Protein AF-A0A2K5DHI2-F1 (afdb_monomer)

Structure (mmCIF, N/CA/C/O backbone):
data_AF-A0A2K5DHI2-F1
#
_entry.id   AF-A0A2K5DHI2-F1
#
loop_
_atom_site.group_PDB
_atom_site.id
_atom_site.type_symbol
_atom_site.label_atom_id
_atom_site.label_alt_id
_atom_site.label_comp_id
_atom_site.label_asym_id
_atom_site.label_entity_id
_atom_site.label_seq_id
_atom_site.pdbx_PDB_ins_code
_atom_site.Cartn_x
_atom_site.Cartn_y
_atom_site.Cartn_z
_atom_site.occupancy
_atom_site.B_iso_or_equiv
_atom_site.auth_seq_id
_atom_site.auth_comp_id
_atom_site.auth_asym_id
_atom_site.auth_atom_id
_atom_site.pdbx_PDB_model_num
ATOM 1 N N . MET A 1 1 ? -22.813 3.446 11.578 1.00 87.12 1 MET A N 1
ATOM 2 C CA . MET A 1 1 ? -21.736 2.442 11.379 1.00 87.12 1 MET A CA 1
ATOM 3 C C . MET A 1 1 ? -21.693 1.383 12.476 1.00 87.12 1 MET A C 1
ATOM 5 O O . MET A 1 1 ? -21.769 0.223 12.115 1.00 87.12 1 MET A O 1
ATOM 9 N N . LYS A 1 2 ? -21.602 1.721 13.777 1.00 89.06 2 LYS A N 1
ATOM 10 C CA . LYS A 1 2 ? -21.540 0.714 14.868 1.00 89.06 2 LYS A CA 1
ATOM 11 C C . LYS A 1 2 ? -22.707 -0.288 14.833 1.00 89.06 2 LYS A C 1
ATOM 13 O O . LYS A 1 2 ? -22.470 -1.487 14.844 1.00 89.06 2 LYS A O 1
ATOM 18 N N . GLU A 1 3 ? -23.926 0.216 14.650 1.00 94.31 3 GLU A N 1
ATOM 19 C CA . GLU A 1 3 ? -25.152 -0.590 14.533 1.00 94.31 3 GLU A CA 1
ATOM 20 C C . GLU A 1 3 ? -25.113 -1.627 13.398 1.00 94.31 3 GLU A C 1
ATOM 22 O O . GLU A 1 3 ? -25.791 -2.640 13.482 1.00 94.31 3 GLU A O 1
ATOM 27 N N . LEU A 1 4 ? -24.303 -1.420 12.350 1.00 96.00 4 LEU A N 1
ATOM 28 C CA . LEU A 1 4 ? -24.174 -2.391 11.255 1.00 96.00 4 LEU A CA 1
ATOM 29 C C . LEU A 1 4 ? -23.419 -3.649 11.696 1.00 96.00 4 LEU A C 1
ATOM 31 O O . LEU A 1 4 ? -23.701 -4.731 11.192 1.00 96.00 4 LEU A O 1
ATOM 35 N N . VAL A 1 5 ? -22.461 -3.497 12.616 1.00 95.88 5 VAL A N 1
ATOM 36 C CA . VAL A 1 5 ? -21.765 -4.635 13.230 1.00 95.88 5 VAL A CA 1
ATOM 37 C C . VAL A 1 5 ? -22.715 -5.345 14.185 1.00 95.88 5 VAL A C 1
ATOM 39 O O . VAL A 1 5 ? -22.840 -6.561 14.125 1.00 95.88 5 VAL A O 1
ATOM 42 N N . ASP A 1 6 ? -23.438 -4.577 15.005 1.00 95.94 6 ASP A N 1
ATOM 43 C CA . ASP A 1 6 ? -24.406 -5.111 15.971 1.00 95.94 6 ASP A CA 1
ATOM 44 C C . ASP A 1 6 ? -25.541 -5.890 15.289 1.00 95.94 6 ASP A C 1
ATOM 46 O O . ASP A 1 6 ? -25.965 -6.930 15.780 1.00 95.94 6 ASP A O 1
ATOM 50 N N . ALA A 1 7 ? -25.987 -5.426 14.121 1.00 97.19 7 ALA A N 1
ATOM 51 C CA . ALA A 1 7 ? -26.984 -6.101 13.295 1.00 97.19 7 ALA A CA 1
ATOM 52 C C . ALA A 1 7 ? -26.412 -7.252 12.438 1.00 97.19 7 ALA A C 1
ATOM 54 O O . ALA A 1 7 ? -27.144 -7.829 11.637 1.00 97.19 7 ALA A O 1
ATOM 55 N N . GLY A 1 8 ? -25.111 -7.558 12.534 1.00 96.81 8 GLY A N 1
ATOM 56 C CA . GLY A 1 8 ? -24.459 -8.619 11.756 1.00 96.81 8 GLY A CA 1
ATOM 57 C C . GLY A 1 8 ? -24.338 -8.345 10.249 1.00 96.81 8 GLY A C 1
ATOM 58 O O . GLY A 1 8 ? -23.988 -9.244 9.490 1.00 96.81 8 GLY A O 1
ATOM 59 N N . LEU A 1 9 ? -24.604 -7.114 9.797 1.00 97.31 9 LEU A N 1
ATOM 60 C CA . LEU A 1 9 ? -24.572 -6.732 8.378 1.00 97.31 9 LEU A CA 1
ATOM 61 C C . LEU A 1 9 ? -23.146 -6.563 7.846 1.00 97.31 9 LEU A C 1
ATOM 63 O O . LEU A 1 9 ? -22.902 -6.714 6.650 1.00 97.31 9 LEU A O 1
ATOM 67 N N . VAL A 1 10 ? -22.201 -6.227 8.726 1.00 96.75 10 VAL A N 1
ATOM 68 C CA . VAL A 1 10 ? -20.776 -6.127 8.402 1.00 96.75 10 VAL A CA 1
ATOM 69 C C . VAL A 1 10 ? -19.940 -6.766 9.504 1.00 96.75 10 VAL A C 1
ATOM 71 O O . VAL A 1 10 ? -20.255 -6.648 10.684 1.00 96.75 10 VAL A O 1
ATOM 74 N N . LYS A 1 11 ? -18.834 -7.412 9.121 1.00 96.12 11 LYS A N 1
ATOM 75 C CA . LYS A 1 11 ? -17.917 -8.057 10.077 1.00 96.12 11 LYS A CA 1
ATOM 76 C C . LYS A 1 11 ? -16.943 -7.081 10.740 1.00 96.12 11 LYS A C 1
ATOM 78 O O . LYS A 1 11 ? -16.453 -7.352 11.829 1.00 96.12 11 LYS A O 1
ATOM 83 N N . ALA A 1 12 ? -16.628 -5.971 10.073 1.00 96.00 12 ALA A N 1
ATOM 84 C CA . ALA A 1 12 ? -15.640 -5.008 10.542 1.00 96.00 12 ALA A CA 1
ATOM 85 C C . ALA A 1 12 ? -15.946 -3.597 10.031 1.00 96.00 12 ALA A C 1
ATOM 87 O O . ALA A 1 12 ? -16.611 -3.420 9.010 1.00 96.00 12 ALA A O 1
ATOM 88 N N . LEU A 1 13 ? -15.418 -2.592 10.730 1.00 97.31 13 LEU A N 1
ATOM 89 C CA . LEU A 1 13 ? -15.500 -1.186 10.338 1.00 97.31 13 LEU A CA 1
ATOM 90 C C . LEU A 1 13 ? -14.109 -0.664 10.001 1.00 97.31 13 LEU A C 1
ATOM 92 O O . LEU A 1 13 ? -13.167 -0.891 10.752 1.00 97.31 13 LEU A O 1
ATOM 96 N N . GLY A 1 14 ? -13.994 0.069 8.900 1.00 97.12 14 GLY A N 1
ATOM 97 C CA . GLY A 1 14 ? -12.775 0.761 8.494 1.00 97.12 14 GLY A CA 1
ATOM 98 C C . GLY A 1 14 ? -13.026 2.244 8.251 1.00 97.12 14 GLY A C 1
ATOM 99 O O . GLY A 1 14 ? -14.164 2.716 8.275 1.00 97.12 14 GLY A O 1
ATOM 100 N N . ILE A 1 15 ? -11.944 2.967 8.007 1.00 98.25 15 ILE A N 1
ATOM 101 C CA . ILE A 1 15 ? -11.942 4.363 7.570 1.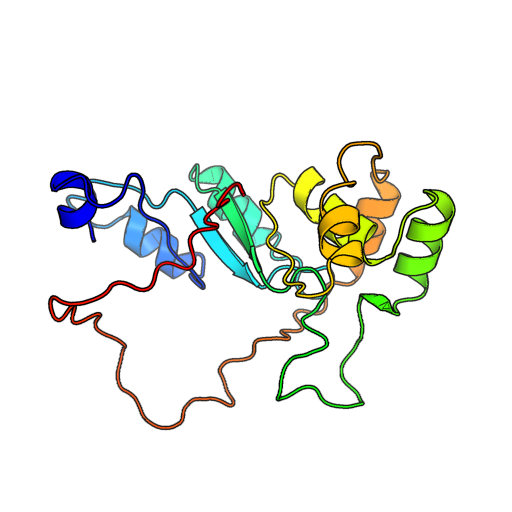00 98.25 15 ILE A CA 1
ATOM 102 C C . ILE A 1 15 ? -11.151 4.480 6.266 1.00 98.25 15 ILE A C 1
ATOM 104 O O . ILE A 1 15 ? -10.402 3.579 5.889 1.00 98.25 15 ILE 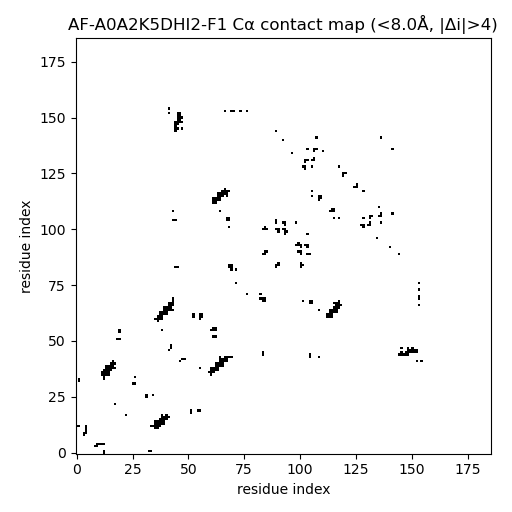A O 1
ATOM 108 N N . SER A 1 16 ? -11.330 5.585 5.550 1.00 97.50 16 SER A N 1
ATOM 109 C CA . SER A 1 16 ? -10.571 5.864 4.335 1.00 97.50 16 SER A CA 1
ATOM 110 C C . SER A 1 16 ? -10.294 7.351 4.222 1.00 97.50 16 SER A C 1
ATOM 112 O O . SER A 1 16 ? -11.180 8.163 4.486 1.00 97.50 16 SER A O 1
ATOM 114 N N . ASN A 1 17 ? -9.079 7.699 3.795 1.00 97.19 17 ASN A N 1
ATOM 115 C CA . ASN A 1 17 ? -8.610 9.078 3.644 1.00 97.19 17 ASN A CA 1
ATOM 116 C C . ASN A 1 17 ? -8.561 9.879 4.951 1.00 97.19 17 ASN A C 1
ATOM 118 O O . ASN A 1 17 ? -8.695 11.102 4.927 1.00 97.19 17 ASN A O 1
ATOM 122 N N . PHE A 1 18 ? -8.368 9.201 6.085 1.00 97.88 18 PHE A N 1
ATOM 123 C CA . PHE A 1 18 ? -8.205 9.871 7.372 1.00 97.88 18 PHE A CA 1
ATOM 124 C C . PHE A 1 18 ? -6.730 10.193 7.616 1.00 97.88 18 PHE A C 1
ATOM 126 O O . PHE A 1 18 ? -5.862 9.332 7.448 1.00 97.88 18 PHE A O 1
ATOM 133 N N . ASN A 1 19 ? -6.451 11.425 8.041 1.00 95.88 19 ASN A N 1
ATOM 134 C CA . ASN A 1 19 ? -5.144 11.810 8.572 1.00 95.88 19 ASN A CA 1
ATOM 135 C C . ASN A 1 19 ? -5.015 11.425 10.059 1.00 95.88 19 ASN A C 1
ATOM 137 O O . ASN A 1 19 ? -5.999 11.069 10.707 1.00 95.88 19 ASN A O 1
ATOM 141 N N . HIS A 1 20 ? -3.806 11.517 10.616 1.00 95.12 20 HIS A N 1
ATOM 142 C CA . HIS A 1 20 ? -3.543 11.083 11.992 1.00 95.12 20 HIS A CA 1
ATOM 143 C C . HIS A 1 20 ? -4.390 11.822 13.048 1.00 95.12 20 HIS A C 1
ATOM 145 O O . HIS A 1 20 ? -4.906 11.167 13.947 1.00 95.12 20 HIS A O 1
ATOM 151 N N . PHE A 1 21 ? -4.642 13.130 12.897 1.00 96.94 21 PHE A N 1
ATOM 152 C CA . PHE A 1 21 ? -5.510 13.892 13.808 1.00 96.94 21 PHE A CA 1
ATOM 153 C C . PHE A 1 21 ? -6.962 13.390 13.801 1.00 96.94 21 PHE A C 1
ATOM 155 O O . PHE A 1 21 ? -7.610 13.293 14.843 1.00 96.94 21 PHE A O 1
ATOM 162 N N . GLN A 1 22 ? -7.498 13.048 12.625 1.00 98.00 22 GLN A N 1
ATOM 163 C CA . GLN A 1 22 ? -8.856 12.510 12.502 1.00 98.00 22 GLN A CA 1
ATOM 164 C C . GLN A 1 22 ? -8.966 11.114 13.118 1.00 98.00 22 GLN A C 1
ATOM 166 O O . GLN A 1 22 ? -9.975 10.804 13.756 1.00 98.00 22 GLN A O 1
ATOM 171 N N . ILE A 1 23 ? -7.934 10.281 12.947 1.00 97.94 23 ILE A N 1
ATOM 172 C CA . ILE A 1 23 ? -7.860 8.961 13.583 1.00 97.94 23 ILE A CA 1
ATOM 173 C C . ILE A 1 23 ? -7.793 9.122 15.099 1.00 97.94 23 ILE A C 1
ATOM 175 O O . ILE A 1 23 ? -8.562 8.482 15.808 1.00 97.94 23 ILE A O 1
ATOM 179 N N . GLU A 1 24 ? -6.937 10.008 15.600 1.00 97.75 24 GLU A N 1
ATOM 180 C CA . GLU A 1 24 ? -6.797 10.275 17.030 1.00 97.75 24 GLU A CA 1
ATOM 181 C C . GLU A 1 24 ? -8.115 10.736 17.656 1.00 97.75 24 GLU A C 1
ATOM 183 O O . GLU A 1 24 ? -8.576 10.164 18.643 1.00 97.75 24 GLU A O 1
ATOM 188 N N . ARG A 1 25 ? -8.793 11.697 17.021 1.00 97.94 25 ARG A N 1
ATOM 189 C CA . ARG A 1 25 ? -10.117 12.155 17.452 1.00 97.94 25 ARG A CA 1
ATOM 190 C C . ARG A 1 25 ? -11.145 11.023 17.472 1.00 97.94 25 ARG A C 1
ATOM 192 O O . ARG A 1 25 ? -11.984 10.979 18.370 1.00 97.94 25 ARG A O 1
ATOM 199 N N . LEU A 1 26 ? -11.110 10.123 16.486 1.00 96.62 26 LEU A N 1
ATOM 200 C CA . LEU A 1 26 ? -11.998 8.962 16.442 1.00 96.62 26 LEU A CA 1
ATOM 201 C C . LEU A 1 26 ? -11.699 7.987 17.588 1.00 96.62 26 LEU A C 1
ATOM 203 O O . LEU A 1 26 ? -12.635 7.527 18.240 1.00 96.62 26 LEU A O 1
ATOM 207 N N . LEU A 1 27 ? -10.420 7.694 17.835 1.00 97.25 27 LEU A N 1
ATOM 208 C CA . LEU A 1 27 ? -9.972 6.783 18.890 1.00 97.25 27 LEU A CA 1
ATOM 209 C C . LEU A 1 27 ? -10.273 7.318 20.296 1.00 97.25 27 LEU A C 1
ATOM 211 O O . LEU A 1 27 ? -10.610 6.530 21.174 1.00 97.25 27 LEU A O 1
ATOM 215 N N . ASN A 1 28 ? -10.231 8.638 20.482 1.00 97.38 28 ASN A N 1
ATOM 216 C CA . ASN A 1 28 ? -10.512 9.303 21.756 1.00 97.38 28 ASN A CA 1
ATOM 217 C C . ASN A 1 28 ? -12.006 9.582 21.991 1.00 97.38 28 ASN A C 1
ATOM 219 O O . ASN A 1 28 ? -12.371 10.193 22.995 1.00 97.38 28 ASN A O 1
ATOM 223 N N . LYS A 1 29 ? -12.899 9.168 21.080 1.00 96.62 29 LYS A N 1
ATOM 224 C CA . LYS A 1 29 ? -14.340 9.391 21.240 1.00 96.62 29 LYS A CA 1
ATOM 225 C C . LYS A 1 29 ? -14.874 8.614 22.460 1.00 96.62 29 LYS A C 1
ATOM 227 O O . LYS A 1 29 ? -14.775 7.385 22.465 1.00 96.62 29 LYS A O 1
ATOM 232 N N . PRO A 1 30 ? -15.535 9.274 23.434 1.00 96.56 30 PRO A N 1
ATOM 233 C CA . PRO A 1 30 ? -16.176 8.580 24.550 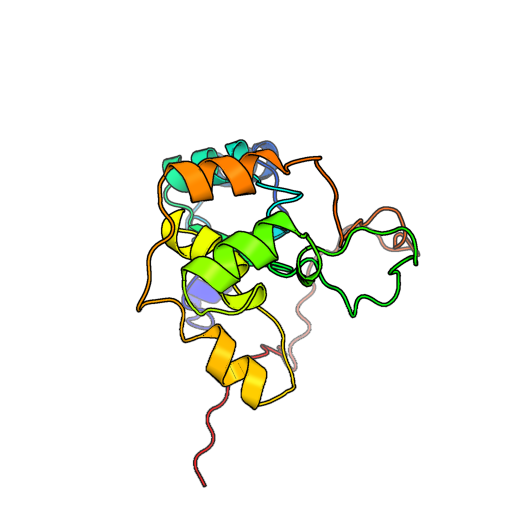1.00 96.56 30 PRO A CA 1
ATOM 234 C C . PRO A 1 30 ? -17.179 7.525 24.062 1.00 96.56 30 PRO A C 1
ATOM 236 O O . PRO A 1 30 ? -17.942 7.758 23.118 1.00 96.56 30 PRO A O 1
ATOM 239 N N . GLY A 1 31 ? -17.156 6.336 24.670 1.00 95.31 31 G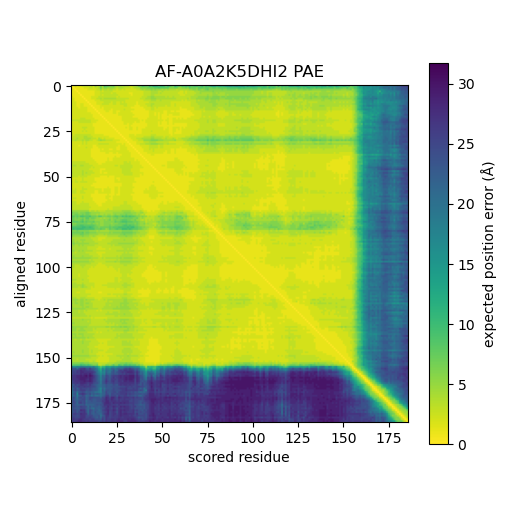LY A N 1
ATOM 2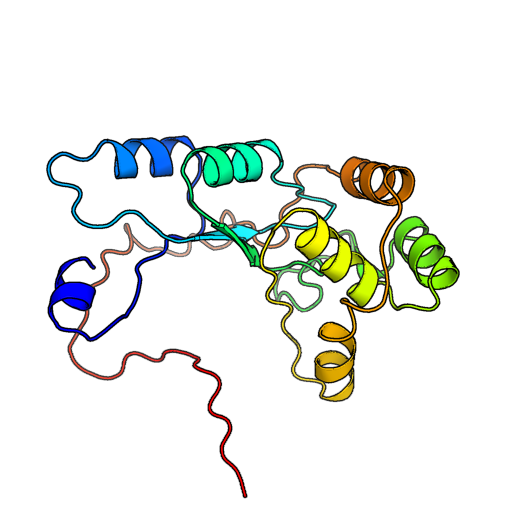40 C CA . GLY A 1 31 ? -18.021 5.220 24.267 1.00 95.31 31 GLY A CA 1
ATOM 241 C C . GLY A 1 31 ? -17.687 4.632 22.886 1.00 95.31 31 GLY A C 1
ATOM 242 O O . GLY A 1 31 ? -18.572 4.136 22.170 1.00 95.31 31 GLY A O 1
ATOM 243 N N . LEU A 1 32 ? -16.431 4.717 22.433 1.00 96.19 32 LEU A N 1
ATOM 244 C CA . LEU A 1 32 ? -15.990 4.013 21.230 1.00 96.19 32 LEU A CA 1
ATOM 245 C C . LEU A 1 32 ? -16.065 2.491 21.441 1.00 96.19 32 LEU A C 1
ATOM 247 O O . LEU A 1 32 ? -15.229 1.902 22.111 1.00 96.19 32 LEU A O 1
ATOM 251 N N . LYS A 1 33 ? -17.071 1.863 20.822 1.00 95.75 33 LYS A N 1
ATOM 252 C CA . LYS A 1 33 ? -17.316 0.415 20.894 1.00 95.75 33 LYS A CA 1
ATOM 253 C C . LYS A 1 33 ? -16.423 -0.398 19.948 1.00 95.75 33 LYS A C 1
ATOM 255 O O . LYS A 1 33 ? -15.952 -1.463 20.315 1.00 95.75 33 LYS A O 1
ATOM 260 N N . TYR A 1 34 ? -16.177 0.117 18.742 1.00 96.00 34 TYR A N 1
ATOM 261 C CA . TYR A 1 34 ? -15.408 -0.565 17.698 1.00 96.00 34 TYR A CA 1
ATOM 262 C C . TYR A 1 34 ? -14.326 0.362 17.149 1.00 96.00 34 TYR A C 1
ATOM 264 O O . TYR A 1 34 ? -14.639 1.455 16.669 1.00 96.00 34 TYR A O 1
ATOM 272 N N . LYS A 1 35 ? -13.064 -0.077 17.212 1.00 96.19 35 LYS A N 1
ATOM 273 C CA . LYS A 1 35 ? -11.934 0.609 16.570 1.00 96.19 35 LYS A CA 1
ATOM 274 C C . LYS A 1 35 ? -11.938 0.324 15.062 1.00 96.19 35 LYS A C 1
ATOM 276 O O . LYS A 1 35 ? -12.339 -0.772 14.665 1.00 96.19 35 LYS A O 1
ATOM 281 N N . PRO A 1 36 ? -11.510 1.276 14.215 1.00 97.38 36 PRO A N 1
ATOM 282 C CA . PRO A 1 36 ? -11.354 1.007 12.792 1.00 97.38 36 PRO A CA 1
ATOM 283 C C . PRO A 1 36 ? -10.264 -0.051 12.569 1.00 97.38 36 PRO A C 1
ATOM 285 O O . PRO A 1 36 ? -9.173 0.073 13.112 1.00 97.38 36 PRO A O 1
ATOM 288 N N . VAL A 1 37 ? -10.537 -1.072 11.757 1.00 98.00 37 VAL A N 1
ATOM 289 C CA . VAL A 1 37 ? -9.575 -2.159 11.481 1.00 98.00 37 VAL A CA 1
ATOM 290 C C . VAL A 1 37 ? -8.554 -1.789 10.407 1.00 98.00 37 VAL A C 1
ATOM 292 O O . VAL A 1 37 ? -7.470 -2.367 10.334 1.00 98.00 37 VAL A O 1
ATOM 295 N N . THR A 1 38 ? -8.899 -0.825 9.553 1.00 98.31 38 THR A N 1
ATOM 296 C CA . THR A 1 38 ? -8.044 -0.359 8.465 1.00 98.31 38 THR A CA 1
ATOM 297 C C . THR A 1 38 ? -8.270 1.119 8.180 1.00 98.31 38 THR A C 1
ATOM 299 O O . THR A 1 38 ? -9.388 1.619 8.347 1.00 98.31 38 THR A O 1
ATOM 302 N N . ASN A 1 39 ? -7.223 1.802 7.723 1.00 98.62 39 ASN A N 1
ATOM 303 C CA . ASN A 1 39 ? -7.323 3.085 7.042 1.00 98.62 39 ASN A CA 1
ATOM 304 C C . ASN A 1 39 ? -6.877 2.914 5.586 1.00 98.62 39 ASN A C 1
ATOM 306 O O . ASN A 1 39 ? -5.704 2.659 5.303 1.00 98.62 39 ASN A O 1
ATOM 310 N N . GLN A 1 40 ? -7.825 3.035 4.659 1.00 98.62 40 GLN A N 1
ATOM 311 C CA . GLN A 1 40 ? -7.551 2.935 3.232 1.00 98.62 40 GLN A CA 1
ATOM 312 C C . GLN A 1 40 ? -7.143 4.307 2.670 1.00 98.62 40 GLN A C 1
ATOM 314 O O . GLN A 1 40 ? -7.954 5.237 2.658 1.00 98.62 40 GLN A O 1
ATOM 319 N N . VAL A 1 41 ? -5.900 4.444 2.203 1.00 98.19 41 VAL A N 1
ATOM 320 C CA . VAL A 1 41 ? -5.307 5.719 1.755 1.00 98.19 41 VAL A CA 1
ATOM 321 C C . VAL A 1 41 ? -4.501 5.554 0.474 1.00 98.19 41 VAL A C 1
ATOM 323 O O . VAL A 1 41 ? -4.029 4.463 0.161 1.00 98.19 41 VAL A O 1
ATOM 326 N N . GLU A 1 42 ? -4.314 6.656 -0.250 1.00 98.06 42 GLU A N 1
ATOM 327 C CA . GLU A 1 42 ? -3.379 6.710 -1.369 1.00 98.06 42 GLU A CA 1
ATOM 328 C C . GLU A 1 42 ? -1.980 6.433 -0.842 1.00 98.06 42 GLU A C 1
ATOM 330 O O . GLU A 1 42 ? -1.532 7.112 0.091 1.00 98.06 42 GLU A O 1
ATOM 335 N N . CYS A 1 43 ? -1.311 5.434 -1.406 1.00 98.12 43 CYS A N 1
ATOM 336 C CA . CYS A 1 43 ? 0.057 5.109 -1.042 1.00 98.12 43 CYS A CA 1
ATOM 337 C C . CYS A 1 43 ? 0.753 4.436 -2.221 1.00 98.12 43 CYS A C 1
ATOM 339 O O . CYS A 1 43 ? 0.249 3.461 -2.768 1.00 98.12 43 CYS A O 1
ATOM 341 N N . HIS A 1 44 ? 1.904 4.984 -2.592 1.00 97.94 44 HIS A N 1
ATOM 342 C CA . HIS A 1 44 ? 2.775 4.540 -3.681 1.00 97.94 44 HIS A CA 1
ATOM 343 C C . HIS A 1 44 ? 4.144 5.237 -3.515 1.00 97.94 44 HIS A C 1
ATOM 345 O O . HIS A 1 44 ? 4.253 6.121 -2.667 1.00 97.94 44 HIS A O 1
ATOM 351 N N . PRO A 1 45 ? 5.206 4.919 -4.277 1.00 98.19 45 PRO A N 1
ATOM 352 C CA . PRO A 1 45 ? 6.539 5.495 -4.036 1.00 98.19 45 PRO A CA 1
ATOM 353 C C . PRO A 1 45 ? 6.617 7.027 -4.049 1.00 98.19 45 PRO A C 1
ATOM 355 O O . PRO A 1 45 ? 7.352 7.605 -3.262 1.00 98.19 45 PRO A O 1
ATOM 358 N N . TYR A 1 46 ? 5.804 7.717 -4.857 1.00 97.88 46 TYR A N 1
ATOM 359 C CA . TYR A 1 46 ? 5.760 9.191 -4.837 1.00 97.88 46 TYR A CA 1
ATOM 360 C C . TYR A 1 46 ? 4.957 9.801 -3.665 1.00 97.88 46 TYR A C 1
ATOM 362 O O . TYR A 1 46 ? 4.967 11.024 -3.497 1.00 97.88 46 TYR A O 1
ATOM 370 N N . LEU A 1 47 ? 4.294 8.963 -2.857 1.00 97.94 47 LEU A N 1
ATOM 371 C CA . LEU A 1 47 ? 3.533 9.302 -1.650 1.00 97.94 47 LEU A CA 1
ATOM 372 C C . LEU A 1 47 ? 3.633 8.152 -0.630 1.00 97.94 47 LEU A C 1
ATOM 374 O O . LEU A 1 47 ? 2.721 7.329 -0.482 1.00 97.94 47 LEU A O 1
ATOM 378 N N . THR A 1 48 ? 4.764 8.067 0.069 1.00 97.75 48 THR A N 1
ATOM 379 C CA . THR A 1 48 ? 5.134 6.870 0.847 1.00 97.75 48 THR A CA 1
ATOM 380 C C . THR A 1 48 ? 4.306 6.654 2.107 1.00 97.75 48 THR A C 1
ATOM 382 O O . THR A 1 48 ? 4.218 5.517 2.573 1.00 97.75 48 THR A O 1
ATOM 385 N N . GLN A 1 49 ? 3.689 7.711 2.648 1.00 98.00 49 GLN A N 1
ATOM 386 C CA . GLN A 1 49 ? 2.826 7.690 3.842 1.00 98.00 49 GLN A CA 1
ATOM 387 C C . GLN A 1 49 ? 3.500 7.145 5.115 1.00 98.00 49 GLN A C 1
ATOM 389 O O . GLN A 1 49 ? 2.806 6.689 6.020 1.00 98.00 49 GLN A O 1
ATOM 394 N N . GLU A 1 50 ? 4.830 7.194 5.229 1.00 97.81 50 GLU A N 1
ATOM 395 C CA . GLU A 1 50 ? 5.576 6.528 6.315 1.00 97.81 50 GLU A CA 1
ATOM 396 C C . GLU A 1 50 ? 5.069 6.887 7.715 1.00 97.81 50 GLU A C 1
ATOM 398 O O . GLU A 1 50 ? 4.733 5.994 8.492 1.00 97.81 50 GLU A O 1
ATOM 403 N N . LYS A 1 51 ? 4.898 8.184 8.001 1.00 97.94 51 LYS A N 1
ATOM 404 C CA . LYS A 1 51 ? 4.388 8.657 9.299 1.00 97.94 51 LYS A CA 1
ATOM 405 C C . LYS A 1 51 ? 2.976 8.141 9.599 1.00 97.94 51 LYS A C 1
ATOM 407 O O . LYS A 1 51 ? 2.681 7.757 10.727 1.00 97.94 51 LYS A O 1
ATOM 412 N N . LEU A 1 52 ? 2.094 8.126 8.596 1.00 98.19 52 LEU A N 1
ATOM 413 C CA . LEU A 1 52 ? 0.713 7.669 8.764 1.00 98.19 52 LEU A CA 1
ATOM 414 C C . LEU A 1 52 ? 0.643 6.149 8.942 1.00 98.19 52 LEU A C 1
ATOM 416 O O . LEU A 1 52 ? -0.148 5.674 9.755 1.00 98.19 52 LEU A O 1
ATOM 420 N N . ILE A 1 53 ? 1.472 5.405 8.207 1.00 98.31 53 ILE A N 1
ATOM 421 C CA . ILE A 1 53 ? 1.579 3.949 8.317 1.00 98.31 53 ILE A CA 1
ATOM 422 C C . ILE A 1 53 ? 2.062 3.570 9.716 1.00 98.31 53 ILE A C 1
ATOM 424 O O . ILE A 1 53 ? 1.370 2.821 10.401 1.00 98.31 53 ILE A O 1
ATOM 428 N N . GLN A 1 54 ? 3.171 4.157 10.175 1.00 98.25 54 GLN A N 1
ATOM 429 C CA . GLN A 1 54 ? 3.707 3.924 11.520 1.00 98.25 54 GLN A CA 1
ATOM 430 C C . GLN A 1 54 ? 2.678 4.257 12.606 1.00 98.25 54 GLN A C 1
ATOM 432 O O . GLN A 1 54 ? 2.455 3.462 13.520 1.00 98.25 54 GLN A O 1
ATOM 437 N N . TYR A 1 55 ? 1.991 5.399 12.481 1.00 98.50 55 TYR A N 1
ATOM 438 C CA . TYR A 1 55 ? 0.927 5.774 13.408 1.00 98.50 55 TYR A CA 1
ATOM 439 C C . TYR A 1 55 ? -0.200 4.733 13.432 1.00 98.50 55 TYR A C 1
ATOM 441 O O . TYR A 1 55 ? -0.569 4.261 14.506 1.00 98.50 55 TYR A O 1
ATOM 449 N N . CYS A 1 56 ? -0.726 4.329 12.273 1.00 98.56 56 CYS A N 1
ATOM 450 C CA . CYS A 1 56 ? -1.801 3.338 12.205 1.00 98.56 56 CYS A CA 1
ATOM 451 C C . CYS A 1 56 ? -1.368 1.993 12.800 1.00 98.56 56 CYS A C 1
ATOM 453 O O . CYS A 1 56 ? -2.086 1.450 13.642 1.00 98.56 56 CYS A O 1
ATOM 455 N N . HIS A 1 57 ? -0.168 1.510 12.466 1.00 98.25 57 HIS A N 1
ATOM 456 C CA . HIS A 1 57 ? 0.391 0.282 13.036 1.00 98.25 57 HIS A CA 1
ATOM 457 C C . HIS A 1 57 ? 0.489 0.352 14.565 1.00 98.25 57 HIS A C 1
ATOM 459 O O . HIS A 1 57 ? 0.028 -0.568 15.237 1.00 98.25 57 HIS A O 1
ATOM 465 N N . SER A 1 58 ? 0.959 1.471 15.133 1.00 98.12 58 SER A N 1
ATOM 466 C CA . SER A 1 58 ? 1.021 1.669 16.595 1.00 98.12 58 SER A CA 1
ATOM 467 C C . SER A 1 58 ? -0.346 1.634 17.296 1.00 98.12 58 SER A C 1
ATOM 469 O O . SER A 1 58 ? -0.427 1.431 18.506 1.00 98.12 58 SER A O 1
ATOM 471 N N . LYS A 1 59 ? -1.439 1.840 16.550 1.00 98.00 59 LYS A N 1
ATOM 472 C CA . LYS A 1 59 ? -2.818 1.785 17.057 1.00 98.00 59 LYS A CA 1
ATOM 473 C C . LYS A 1 59 ? -3.515 0.457 16.742 1.00 98.00 59 LYS A C 1
ATOM 475 O O . LYS A 1 59 ? -4.698 0.321 17.054 1.00 98.00 59 LYS A O 1
ATOM 480 N N . GLY A 1 60 ? -2.810 -0.502 16.135 1.00 97.75 60 GLY A N 1
ATOM 481 C CA . GLY A 1 60 ? -3.383 -1.767 15.668 1.00 97.75 60 GLY A CA 1
ATOM 482 C C . GLY A 1 60 ? -4.313 -1.604 14.460 1.00 97.75 60 GLY A C 1
ATOM 483 O O . GLY A 1 60 ? -5.202 -2.425 14.254 1.00 97.75 60 GLY A O 1
ATOM 484 N N . ILE A 1 61 ? -4.144 -0.529 13.685 1.00 98.44 61 ILE A N 1
ATOM 485 C CA . ILE A 1 61 ? -4.921 -0.225 12.480 1.00 98.44 61 ILE A CA 1
ATOM 486 C C . ILE A 1 61 ? -4.065 -0.592 11.266 1.00 98.44 61 ILE A C 1
ATOM 488 O O . ILE A 1 61 ? -2.957 -0.084 11.095 1.00 98.44 61 ILE A O 1
ATOM 492 N N . THR A 1 62 ? -4.577 -1.460 10.395 1.00 98.50 62 THR A N 1
ATOM 493 C CA . THR A 1 62 ? -3.890 -1.792 9.136 1.00 98.50 62 THR A CA 1
ATOM 494 C C . THR A 1 62 ? -3.985 -0.643 8.132 1.00 98.50 62 THR A C 1
ATOM 496 O O . THR A 1 62 ? -4.881 0.199 8.207 1.00 98.50 62 THR A O 1
ATOM 499 N N . ILE A 1 63 ? -3.094 -0.614 7.144 1.00 98.62 63 ILE A N 1
ATOM 500 C CA . ILE A 1 63 ? -3.210 0.297 6.001 1.00 98.62 63 ILE A CA 1
ATOM 501 C C . ILE A 1 63 ? -3.597 -0.505 4.770 1.00 98.62 63 ILE A C 1
ATOM 503 O O . ILE A 1 63 ? -3.012 -1.555 4.509 1.00 98.62 63 ILE A O 1
ATOM 507 N N . THR A 1 64 ? -4.548 0.028 4.005 1.00 98.69 64 THR A N 1
ATOM 508 C CA . THR A 1 64 ? -4.860 -0.453 2.656 1.00 98.69 64 THR A CA 1
ATOM 509 C C . THR A 1 64 ? -4.473 0.621 1.639 1.00 98.69 64 THR A C 1
ATOM 511 O O . THR A 1 64 ? -5.087 1.685 1.593 1.00 98.69 64 THR A O 1
ATOM 514 N N . ALA A 1 65 ? -3.446 0.367 0.834 1.00 98.44 65 ALA A N 1
ATOM 515 C CA . ALA A 1 65 ? -2.963 1.251 -0.218 1.00 98.44 65 ALA A CA 1
ATOM 516 C C . ALA A 1 65 ? -3.859 1.171 -1.461 1.00 98.44 65 ALA A C 1
ATOM 518 O O . ALA A 1 65 ? -3.907 0.136 -2.135 1.00 98.44 65 ALA A O 1
ATOM 519 N N . TYR A 1 66 ? -4.531 2.278 -1.786 1.00 98.19 66 TYR A N 1
ATOM 520 C CA . TYR A 1 66 ? -5.127 2.483 -3.107 1.00 98.19 66 TYR A CA 1
ATOM 521 C C . TYR A 1 66 ? -4.183 3.274 -4.021 1.00 98.19 66 TYR A C 1
ATOM 523 O O . TYR A 1 66 ? -3.258 3.943 -3.557 1.00 98.19 66 TYR A O 1
ATOM 531 N N . SER A 1 67 ? -4.428 3.187 -5.333 1.00 96.56 67 SER A N 1
ATOM 532 C CA . SER A 1 67 ? -3.551 3.727 -6.384 1.00 96.56 67 SER A CA 1
ATOM 533 C C . SER A 1 67 ? -2.077 3.294 -6.267 1.00 96.56 67 SER A C 1
ATOM 535 O O . SER A 1 67 ? -1.196 4.100 -6.561 1.00 96.56 67 SER A O 1
ATOM 537 N N . PRO A 1 68 ? -1.762 2.028 -5.914 1.00 97.25 68 PRO A N 1
ATOM 538 C CA . PRO A 1 68 ? -0.374 1.601 -5.692 1.00 97.25 68 PRO A CA 1
ATOM 539 C C . PRO A 1 68 ? 0.505 1.700 -6.950 1.00 97.25 68 PRO A C 1
ATOM 541 O O . PRO A 1 68 ? 1.725 1.780 -6.858 1.00 97.25 68 PRO A O 1
ATOM 544 N N . LEU A 1 69 ? -0.123 1.731 -8.131 1.00 97.25 69 LEU A N 1
ATOM 545 C CA . LEU A 1 69 ? 0.530 1.861 -9.435 1.00 97.25 69 LEU A CA 1
ATOM 546 C C . LEU A 1 69 ? 0.534 3.307 -9.976 1.00 97.25 69 LEU A C 1
ATOM 548 O O . LEU A 1 69 ? 0.802 3.520 -11.152 1.00 97.25 69 LEU A O 1
ATOM 552 N N . GLY A 1 70 ? 0.171 4.305 -9.159 1.00 93.81 70 GLY A N 1
ATOM 553 C CA . GLY A 1 70 ? 0.130 5.721 -9.564 1.00 93.81 70 GLY A CA 1
ATOM 554 C C . GLY A 1 70 ? -1.116 6.150 -10.342 1.00 93.81 70 GLY A C 1
ATOM 555 O O . GLY A 1 70 ? -1.192 7.287 -10.794 1.00 93.81 70 GLY A O 1
ATOM 556 N N . SER A 1 71 ? -2.106 5.261 -10.481 1.00 92.06 71 SER A N 1
ATOM 557 C CA . SER A 1 71 ? -3.379 5.523 -11.170 1.00 92.06 71 SER A CA 1
ATOM 558 C C . SER A 1 71 ? -3.202 6.113 -12.586 1.00 92.06 71 SER A C 1
ATOM 560 O O . SER A 1 71 ? -3.632 7.242 -12.837 1.00 92.06 71 SER A O 1
ATOM 562 N N . PRO A 1 72 ? -2.538 5.395 -13.515 1.00 89.88 72 PRO A N 1
ATOM 563 C CA . PRO A 1 72 ? -2.255 5.907 -14.860 1.00 89.88 72 PRO A CA 1
ATOM 564 C C . PRO A 1 72 ? -3.532 6.207 -15.662 1.00 89.88 72 PRO A C 1
ATOM 566 O O . PRO A 1 72 ? -3.590 7.220 -16.345 1.00 89.88 72 PRO A O 1
ATOM 569 N N . ASP A 1 73 ? -4.585 5.399 -15.498 1.00 88.44 73 ASP A N 1
ATOM 570 C CA . ASP A 1 73 ? -5.867 5.549 -16.211 1.00 88.44 73 ASP A CA 1
ATOM 571 C C . ASP A 1 73 ? -6.799 6.622 -15.599 1.00 88.44 73 ASP A C 1
ATOM 573 O O . ASP A 1 73 ? -8.008 6.613 -15.850 1.00 88.44 73 ASP A O 1
ATOM 577 N N . ARG A 1 74 ? -6.308 7.491 -14.704 1.00 90.56 74 ARG A N 1
ATOM 578 C CA . ARG A 1 74 ? -7.176 8.485 -14.048 1.00 90.56 74 ARG A CA 1
ATOM 579 C C . ARG A 1 74 ? -7.663 9.529 -15.074 1.00 90.56 74 ARG A C 1
ATOM 581 O O . ARG A 1 74 ? -6.842 10.041 -15.832 1.00 90.56 74 ARG A O 1
ATOM 588 N N . PRO A 1 75 ? -8.951 9.925 -15.064 1.00 88.62 75 PRO A N 1
ATOM 589 C CA . PRO A 1 75 ? -9.503 10.859 -16.058 1.00 88.62 75 PRO A CA 1
ATOM 590 C C . PRO A 1 75 ? -8.842 12.245 -16.103 1.00 88.62 75 PRO A C 1
ATOM 592 O O . PRO A 1 75 ? -8.940 12.941 -17.103 1.00 88.62 75 PRO A O 1
ATOM 595 N N . TRP A 1 76 ? -8.198 12.658 -15.012 1.00 87.88 76 TRP A N 1
ATOM 596 C CA . TRP A 1 76 ? -7.534 13.956 -14.860 1.00 87.88 76 TRP A CA 1
ATOM 597 C C . TRP A 1 76 ? -6.002 13.861 -14.963 1.00 87.88 76 TRP A C 1
ATOM 599 O O . TRP A 1 76 ? -5.300 14.737 -14.457 1.00 87.88 76 TRP A O 1
ATOM 609 N N . ALA A 1 77 ? -5.471 12.781 -15.545 1.00 89.62 77 ALA A N 1
ATOM 610 C CA . ALA A 1 77 ? -4.040 12.652 -15.797 1.00 89.62 77 ALA A CA 1
ATOM 611 C C . ALA A 1 77 ? -3.571 13.738 -16.767 1.00 89.62 77 ALA A C 1
ATOM 613 O O . ALA A 1 77 ? -4.209 13.977 -17.793 1.00 89.62 77 ALA A O 1
ATOM 614 N N . LYS A 1 78 ? -2.440 14.366 -16.456 1.00 89.75 78 LYS A N 1
ATOM 615 C CA . LYS A 1 78 ? -1.773 15.300 -17.358 1.00 89.75 78 LYS A CA 1
ATOM 616 C C . LYS A 1 78 ? -0.560 14.638 -18.019 1.00 89.75 78 LYS A C 1
ATOM 618 O O . LYS A 1 78 ? 0.052 13.780 -17.383 1.00 89.75 78 LYS A O 1
ATOM 623 N N . PRO A 1 79 ? -0.181 15.020 -19.250 1.00 88.75 79 PRO A N 1
ATOM 624 C CA . PRO A 1 79 ? 1.012 14.482 -19.912 1.00 88.75 79 PRO A CA 1
ATOM 625 C C . PRO A 1 79 ? 2.304 14.646 -19.099 1.00 88.75 79 PRO A C 1
ATOM 627 O O . PRO A 1 79 ? 3.186 13.797 -19.167 1.00 88.75 79 PRO A O 1
ATOM 630 N N . GLU A 1 80 ? 2.408 15.720 -18.316 1.00 90.94 80 GLU A N 1
ATOM 631 C CA . GLU A 1 80 ? 3.545 16.017 -17.444 1.00 90.94 80 GLU A CA 1
ATOM 632 C C . GLU A 1 80 ? 3.530 15.261 -16.107 1.00 90.94 80 GLU A C 1
ATOM 634 O O . GLU A 1 80 ? 4.501 15.325 -15.348 1.00 90.94 80 GLU A O 1
ATOM 639 N N . ASP A 1 81 ? 2.434 14.566 -15.785 1.00 92.25 81 ASP A N 1
ATOM 640 C CA . ASP A 1 81 ? 2.366 13.818 -14.542 1.00 92.25 81 ASP A CA 1
ATOM 641 C C . ASP A 1 81 ? 3.342 12.637 -14.572 1.00 92.25 81 ASP A C 1
ATOM 643 O O . ASP A 1 81 ? 3.471 11.929 -15.574 1.00 92.25 81 ASP A O 1
ATOM 647 N N . PRO A 1 82 ? 4.006 12.357 -13.446 1.00 93.06 82 PRO A N 1
ATOM 648 C CA . PRO A 1 82 ? 4.981 11.292 -13.410 1.00 93.06 82 PRO A CA 1
ATOM 649 C C . PRO A 1 82 ? 4.335 9.907 -13.494 1.00 93.06 82 PRO A C 1
ATOM 651 O O . PRO A 1 82 ? 3.265 9.660 -12.933 1.00 93.06 82 PRO A O 1
ATOM 654 N N . SER A 1 83 ? 5.048 8.964 -14.110 1.00 94.88 83 SER A N 1
ATOM 655 C CA . SER A 1 83 ? 4.615 7.571 -14.225 1.00 94.88 83 SER A CA 1
ATOM 656 C C . SER A 1 83 ? 5.517 6.639 -13.421 1.00 94.88 83 SER A C 1
ATOM 658 O O . SER A 1 83 ? 6.679 6.436 -13.758 1.00 94.88 83 SER A O 1
ATOM 660 N N . LEU A 1 84 ? 4.956 6.025 -12.375 1.00 95.06 84 LEU A N 1
ATOM 661 C CA . LEU A 1 84 ? 5.654 5.020 -11.563 1.00 95.06 84 LEU A CA 1
ATOM 662 C C . LEU A 1 84 ? 6.017 3.762 -12.356 1.00 95.06 84 LEU A C 1
ATOM 664 O O . LEU A 1 84 ? 7.045 3.148 -12.101 1.00 95.06 84 LEU A O 1
ATOM 668 N N . LEU A 1 85 ? 5.170 3.364 -13.307 1.00 96.81 85 LEU A N 1
ATOM 669 C CA . LEU A 1 85 ? 5.409 2.176 -14.131 1.00 96.81 85 LEU A CA 1
ATOM 670 C C . LEU A 1 85 ? 6.559 2.387 -15.126 1.00 96.81 85 LEU A C 1
ATOM 672 O O . LEU A 1 85 ? 7.189 1.418 -15.546 1.00 96.81 85 LEU A O 1
ATOM 676 N N . GLU A 1 86 ? 6.851 3.647 -15.459 1.00 96.75 86 GLU A N 1
ATOM 677 C CA . GLU A 1 86 ? 7.899 4.038 -16.403 1.00 96.75 86 GLU A CA 1
ATOM 678 C C . GLU A 1 86 ? 9.181 4.537 -15.725 1.00 96.75 86 GLU A C 1
ATOM 680 O O . GLU A 1 86 ? 10.153 4.831 -16.417 1.00 96.75 86 GLU A O 1
ATOM 685 N N . ASP A 1 87 ? 9.213 4.603 -14.391 1.00 97.00 87 ASP A N 1
ATOM 686 C CA . ASP A 1 87 ? 10.384 5.057 -13.648 1.00 97.00 87 ASP A CA 1
ATOM 687 C C . ASP A 1 87 ? 11.588 4.131 -13.931 1.00 97.00 87 ASP A C 1
ATOM 689 O O . ASP A 1 87 ? 11.504 2.915 -13.696 1.00 97.00 87 ASP A O 1
ATOM 693 N N . PRO A 1 88 ? 12.712 4.666 -14.448 1.00 97.44 88 PRO A N 1
ATOM 694 C CA . PRO A 1 88 ? 13.831 3.849 -14.905 1.00 97.44 88 PRO A CA 1
ATOM 695 C C . PRO A 1 88 ? 14.427 3.015 -13.772 1.00 97.44 88 PRO A C 1
ATOM 697 O O . PRO A 1 88 ? 14.831 1.875 -14.002 1.00 97.44 88 PRO A O 1
ATOM 700 N N . LYS A 1 89 ? 14.422 3.532 -12.536 1.00 97.62 89 LYS A N 1
ATOM 701 C CA . LYS A 1 89 ? 14.995 2.812 -11.401 1.00 97.62 89 LYS A CA 1
ATOM 702 C C . LYS A 1 89 ? 14.083 1.681 -10.933 1.00 97.62 89 LYS A C 1
ATOM 704 O O . LYS A 1 89 ? 14.571 0.618 -10.555 1.00 97.62 89 LYS A O 1
ATOM 709 N N . ILE A 1 90 ? 12.764 1.860 -11.029 1.00 98.19 90 ILE A N 1
ATOM 710 C CA . ILE A 1 90 ? 11.794 0.783 -10.774 1.00 98.19 90 ILE A CA 1
ATOM 711 C C . ILE A 1 90 ? 11.941 -0.321 -11.823 1.00 98.19 90 ILE A C 1
ATOM 713 O O . ILE A 1 90 ? 11.959 -1.497 -11.463 1.00 98.19 90 ILE A O 1
ATOM 717 N N . LYS A 1 91 ? 12.096 0.038 -13.102 1.00 98.50 91 LYS A N 1
ATOM 718 C CA . LYS A 1 91 ? 12.332 -0.930 -14.184 1.00 98.50 91 LYS A CA 1
ATOM 719 C C . LYS A 1 91 ? 13.649 -1.690 -14.025 1.00 98.50 91 LYS A C 1
ATOM 721 O O . LYS A 1 91 ? 13.670 -2.895 -14.252 1.00 98.50 91 LYS A O 1
ATOM 726 N N . GLU A 1 92 ? 14.719 -1.023 -13.595 1.00 98.44 92 GLU A N 1
ATOM 727 C CA . GLU A 1 92 ? 16.008 -1.662 -13.295 1.00 98.44 92 GLU A CA 1
ATOM 728 C C . GLU A 1 92 ? 15.867 -2.717 -12.184 1.00 98.44 92 GLU A C 1
ATOM 730 O O . GLU A 1 92 ? 16.290 -3.863 -12.351 1.00 98.44 92 GLU A O 1
ATOM 735 N N . ILE A 1 93 ? 15.200 -2.365 -11.078 1.00 98.50 93 ILE A N 1
ATOM 736 C CA . ILE A 1 93 ? 14.922 -3.296 -9.973 1.00 98.50 93 ILE A CA 1
ATOM 737 C C . ILE A 1 93 ? 14.038 -4.452 -10.461 1.00 98.50 93 ILE A C 1
ATOM 739 O O . ILE A 1 93 ? 14.311 -5.615 -10.169 1.00 98.50 93 ILE A O 1
ATOM 743 N N . ALA A 1 94 ? 13.004 -4.158 -11.250 1.00 98.44 94 ALA A N 1
ATOM 744 C CA . ALA A 1 94 ? 12.117 -5.168 -11.815 1.00 98.44 94 ALA A CA 1
ATOM 745 C C . ALA A 1 94 ? 12.883 -6.178 -12.689 1.00 98.44 94 ALA A C 1
ATOM 747 O O . ALA A 1 94 ? 12.726 -7.388 -12.513 1.00 98.44 94 ALA A O 1
ATOM 748 N N . ALA A 1 95 ? 13.786 -5.696 -13.550 1.00 98.44 95 ALA A N 1
ATOM 749 C CA . ALA A 1 95 ? 14.639 -6.538 -14.384 1.00 98.44 95 ALA A CA 1
ATOM 750 C C . ALA A 1 95 ? 15.555 -7.450 -13.549 1.00 98.44 95 ALA A C 1
ATOM 752 O O . ALA A 1 95 ? 15.643 -8.645 -13.835 1.00 98.44 95 ALA A O 1
ATOM 753 N N . LYS A 1 96 ? 16.170 -6.927 -12.476 1.00 98.25 96 LYS A N 1
ATOM 754 C CA . LYS A 1 96 ? 17.014 -7.712 -11.555 1.00 98.25 96 LYS A CA 1
ATOM 755 C C . LYS A 1 96 ? 16.260 -8.888 -10.925 1.00 98.25 96 LYS A C 1
ATOM 757 O O . LYS A 1 96 ? 16.825 -9.969 -10.779 1.00 98.25 96 LYS A O 1
ATOM 762 N N . HIS A 1 97 ? 14.981 -8.698 -10.603 1.00 98.31 97 HIS A N 1
ATOM 763 C CA . HIS A 1 97 ? 14.119 -9.737 -10.024 1.00 98.31 97 HIS A CA 1
ATOM 764 C C . HIS A 1 97 ? 13.385 -10.595 -11.064 1.00 98.31 97 HIS A C 1
ATOM 766 O O . HIS A 1 97 ? 12.681 -11.527 -10.681 1.00 98.31 97 HIS A O 1
ATOM 772 N N . LYS A 1 98 ? 13.537 -10.314 -12.3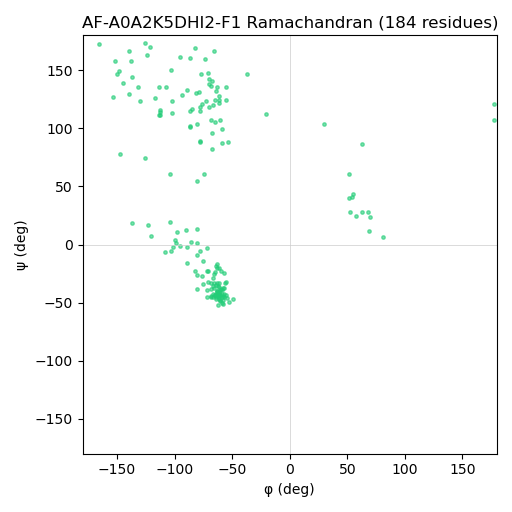68 1.00 98.19 98 LYS A N 1
ATOM 773 C CA . LYS A 1 98 ? 12.737 -10.917 -13.455 1.00 98.19 98 LYS A CA 1
ATOM 774 C C . LYS A 1 98 ? 11.226 -10.747 -13.226 1.00 98.19 98 LYS A C 1
ATOM 776 O O . LYS A 1 98 ?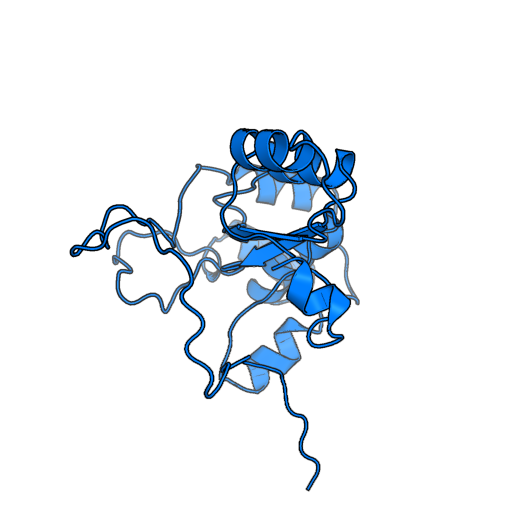 10.438 -11.666 -13.442 1.00 98.19 98 LYS A O 1
ATOM 781 N N . LYS A 1 99 ? 10.839 -9.565 -12.752 1.00 98.44 99 LYS A N 1
ATOM 782 C CA . LYS A 1 99 ? 9.462 -9.164 -12.442 1.00 98.44 99 LYS A CA 1
ATOM 783 C C . LYS A 1 99 ? 9.078 -7.931 -13.251 1.00 98.44 99 LYS A C 1
ATOM 785 O O . LYS A 1 99 ? 9.923 -7.305 -13.889 1.00 98.44 99 LYS A O 1
ATOM 790 N N . THR A 1 100 ? 7.801 -7.568 -13.228 1.00 98.44 100 THR A N 1
ATOM 791 C CA . THR A 1 100 ? 7.325 -6.314 -13.826 1.00 98.44 100 THR A CA 1
ATOM 792 C C . THR A 1 100 ? 7.432 -5.150 -12.842 1.00 98.44 100 THR A C 1
ATOM 794 O O . THR A 1 100 ? 7.489 -5.336 -11.622 1.00 98.44 100 THR A O 1
ATOM 797 N N . ALA A 1 101 ? 7.420 -3.916 -13.357 1.00 98.38 101 ALA A N 1
ATOM 798 C CA . ALA A 1 101 ? 7.376 -2.719 -12.514 1.00 98.38 101 ALA A CA 1
ATOM 799 C C . ALA A 1 101 ? 6.147 -2.725 -11.582 1.00 98.38 101 ALA A C 1
ATOM 801 O O . ALA A 1 101 ? 6.251 -2.352 -10.415 1.00 98.38 101 ALA A O 1
ATOM 802 N N . ALA A 1 102 ? 4.999 -3.220 -12.062 1.00 98.31 102 ALA A N 1
ATOM 803 C CA . ALA A 1 102 ? 3.796 -3.366 -11.248 1.00 98.31 102 ALA A CA 1
ATOM 804 C C . ALA A 1 102 ? 4.011 -4.334 -10.074 1.00 98.31 102 ALA A C 1
ATOM 806 O O . ALA A 1 102 ? 3.664 -4.004 -8.940 1.00 98.31 102 ALA A O 1
ATOM 807 N N . GLN A 1 103 ? 4.645 -5.484 -10.312 1.00 98.69 103 GLN A N 1
ATOM 808 C CA . GLN A 1 103 ? 4.960 -6.446 -9.254 1.00 98.69 103 GLN A CA 1
ATOM 809 C C . GLN A 1 103 ? 5.917 -5.864 -8.207 1.00 98.69 103 GLN A C 1
ATOM 811 O O . GLN A 1 103 ? 5.691 -6.067 -7.016 1.00 98.69 103 GLN A O 1
ATOM 816 N N . VAL A 1 104 ? 6.935 -5.095 -8.613 1.00 98.69 104 VAL A N 1
ATOM 817 C CA . VAL A 1 104 ? 7.839 -4.389 -7.681 1.00 98.69 104 VAL A CA 1
ATOM 818 C C . VAL A 1 104 ? 7.074 -3.388 -6.813 1.00 98.69 104 VAL A C 1
ATOM 820 O O . VAL A 1 104 ? 7.225 -3.390 -5.589 1.00 98.69 104 VAL A O 1
ATOM 823 N N . LEU A 1 105 ? 6.207 -2.573 -7.422 1.00 98.44 105 LEU A N 1
ATOM 824 C CA . LEU A 1 105 ? 5.374 -1.593 -6.717 1.00 98.44 105 LEU A CA 1
ATOM 825 C C . LEU A 1 105 ? 4.439 -2.254 -5.695 1.00 98.44 105 LEU A C 1
ATOM 827 O O . LEU A 1 105 ? 4.311 -1.786 -4.565 1.00 98.44 105 LEU A O 1
ATOM 831 N N . ILE A 1 106 ? 3.808 -3.368 -6.066 1.00 98.62 106 ILE A N 1
ATOM 832 C CA . ILE A 1 106 ? 2.927 -4.133 -5.177 1.00 98.62 106 ILE A CA 1
ATOM 833 C C . ILE A 1 106 ? 3.748 -4.785 -4.053 1.00 98.62 106 ILE A C 1
ATOM 835 O O . ILE A 1 106 ? 3.382 -4.678 -2.878 1.00 98.62 106 ILE A O 1
ATOM 839 N N . ARG A 1 107 ? 4.888 -5.406 -4.386 1.00 98.50 107 ARG A N 1
ATOM 840 C CA . ARG A 1 107 ? 5.771 -6.074 -3.421 1.00 98.50 107 ARG A CA 1
ATOM 841 C C . ARG A 1 107 ? 6.263 -5.119 -2.341 1.00 98.50 107 ARG A C 1
ATOM 843 O O . ARG A 1 107 ? 6.219 -5.482 -1.163 1.00 98.50 107 ARG A O 1
ATOM 850 N N . LEU A 1 108 ? 6.648 -3.898 -2.717 1.00 98.25 108 LEU A N 1
ATOM 851 C CA . LEU A 1 108 ? 7.053 -2.843 -1.787 1.00 98.25 108 LEU A CA 1
ATOM 852 C C . LEU A 1 108 ? 6.037 -2.660 -0.651 1.00 98.25 108 LEU A C 1
ATOM 854 O O . LEU A 1 108 ? 6.417 -2.591 0.516 1.00 98.25 108 LEU A O 1
ATOM 858 N N . HIS A 1 109 ? 4.742 -2.592 -0.972 1.00 98.19 109 HIS A N 1
ATOM 859 C CA . HIS A 1 109 ? 3.695 -2.415 0.035 1.00 98.19 109 HIS A CA 1
ATOM 860 C C . HIS A 1 109 ? 3.543 -3.647 0.928 1.00 98.19 109 HIS A C 1
ATOM 862 O O . HIS A 1 109 ? 3.512 -3.509 2.152 1.00 98.19 109 HIS A O 1
ATOM 868 N N . THR A 1 110 ? 3.536 -4.848 0.347 1.00 97.56 110 THR A N 1
ATOM 869 C CA . THR A 1 110 ? 3.412 -6.085 1.136 1.00 97.56 110 THR A CA 1
ATOM 870 C C . THR A 1 110 ? 4.558 -6.252 2.143 1.00 97.56 110 THR A C 1
ATOM 872 O O . THR A 1 110 ? 4.304 -6.591 3.297 1.00 97.56 110 THR A O 1
ATOM 875 N N . GLN A 1 111 ? 5.800 -5.906 1.771 1.00 97.38 111 GLN A N 1
ATOM 876 C CA . GLN A 1 111 ? 6.958 -5.938 2.680 1.00 97.38 111 GLN A CA 1
ATOM 877 C C . GLN A 1 111 ? 6.869 -4.929 3.825 1.00 97.38 111 GLN A C 1
ATOM 879 O O . GLN A 1 111 ? 7.451 -5.143 4.883 1.00 97.38 111 GLN A O 1
ATOM 884 N N . ARG A 1 112 ? 6.117 -3.846 3.634 1.00 96.94 112 ARG A N 1
ATOM 885 C CA . ARG A 1 112 ? 5.887 -2.805 4.642 1.00 96.94 112 ARG A CA 1
ATOM 886 C C . ARG A 1 112 ? 4.665 -3.093 5.516 1.00 96.94 112 ARG A C 1
ATOM 888 O O . ARG A 1 112 ? 4.201 -2.195 6.214 1.00 96.94 112 ARG A O 1
ATOM 895 N N . ASN A 1 113 ? 4.122 -4.312 5.462 1.00 97.56 113 ASN A N 1
ATOM 896 C CA . ASN A 1 113 ? 2.886 -4.694 6.142 1.00 97.56 113 ASN A CA 1
ATOM 897 C C . ASN A 1 113 ? 1.702 -3.772 5.769 1.00 97.56 113 ASN A C 1
ATOM 899 O O . ASN A 1 113 ? 0.945 -3.291 6.621 1.00 97.56 113 ASN A O 1
ATOM 903 N N . VAL A 1 114 ? 1.591 -3.475 4.469 1.00 98.38 114 VAL A N 1
ATOM 904 C CA . VAL A 1 114 ? 0.514 -2.685 3.865 1.00 98.38 114 VAL A CA 1
ATOM 905 C C . VAL A 1 114 ? -0.266 -3.562 2.886 1.00 98.38 114 VAL A C 1
ATOM 907 O O . VAL A 1 114 ? 0.305 -4.141 1.963 1.00 98.38 114 VAL A O 1
ATOM 910 N N . ILE A 1 115 ? -1.585 -3.634 3.073 1.00 98.56 115 ILE A N 1
ATOM 911 C CA . ILE A 1 115 ? -2.511 -4.298 2.146 1.00 98.56 115 ILE A CA 1
ATOM 912 C C . ILE A 1 115 ? -2.593 -3.447 0.879 1.00 98.56 115 ILE A C 1
ATOM 914 O O . ILE A 1 115 ? -2.602 -2.223 0.963 1.00 98.56 115 ILE A O 1
ATOM 918 N N . VAL A 1 116 ? -2.674 -4.059 -0.297 1.00 97.75 116 VAL A N 1
ATOM 919 C CA . VAL A 1 116 ? -2.597 -3.352 -1.580 1.00 97.75 116 VAL A CA 1
ATOM 920 C C . VAL A 1 116 ? -3.722 -3.788 -2.513 1.00 97.75 116 VAL A C 1
ATOM 922 O O . VAL A 1 116 ? -4.020 -4.974 -2.614 1.00 97.75 116 VAL A O 1
ATOM 925 N N . ILE A 1 117 ? -4.369 -2.824 -3.176 1.00 97.56 117 ILE A N 1
ATOM 926 C CA . ILE A 1 117 ? -5.532 -3.064 -4.049 1.00 97.56 117 ILE A CA 1
ATOM 927 C C . ILE A 1 117 ? -5.309 -2.487 -5.461 1.00 97.56 117 ILE A C 1
ATOM 929 O O . ILE A 1 117 ? -5.854 -1.434 -5.804 1.00 97.56 117 ILE A O 1
ATOM 933 N N . PRO A 1 118 ? -4.480 -3.134 -6.305 1.00 96.56 118 PRO A N 1
ATOM 934 C CA . PRO A 1 118 ? -4.251 -2.681 -7.673 1.00 96.56 118 PRO A CA 1
ATOM 935 C C . PRO A 1 118 ? -5.484 -2.972 -8.547 1.00 96.56 118 PRO A C 1
ATOM 937 O O . PRO A 1 118 ? -5.916 -4.116 -8.675 1.00 96.56 118 PRO A O 1
ATOM 940 N N . LYS A 1 119 ? -6.048 -1.941 -9.188 1.00 94.31 119 LYS A N 1
ATOM 941 C CA . LYS A 1 119 ? -7.144 -2.105 -10.157 1.00 94.31 119 LYS A CA 1
ATOM 942 C C . LYS A 1 119 ? -6.593 -2.571 -11.502 1.00 94.31 119 LYS A C 1
ATOM 944 O O . LYS A 1 119 ? -5.692 -1.950 -12.055 1.00 94.31 119 LYS A O 1
ATOM 949 N N . SER A 1 120 ? -7.204 -3.605 -12.071 1.00 94.06 120 SER A N 1
ATOM 950 C CA . SER A 1 120 ? -7.044 -3.992 -13.472 1.00 94.06 120 SER A CA 1
ATOM 951 C C . SER A 1 120 ? -8.328 -4.650 -13.970 1.00 94.06 120 SER A C 1
ATOM 953 O O . SER A 1 120 ? -9.006 -5.331 -13.208 1.00 94.06 120 SER A O 1
ATOM 955 N N . VAL A 1 121 ? -8.644 -4.451 -15.249 1.00 94.56 121 VAL A N 1
ATOM 956 C CA . VAL A 1 121 ? -9.687 -5.203 -15.974 1.00 94.56 121 VAL A CA 1
ATOM 957 C C . VAL A 1 121 ? -9.083 -6.176 -16.990 1.00 94.56 121 VAL A C 1
ATOM 959 O O . VAL A 1 121 ? 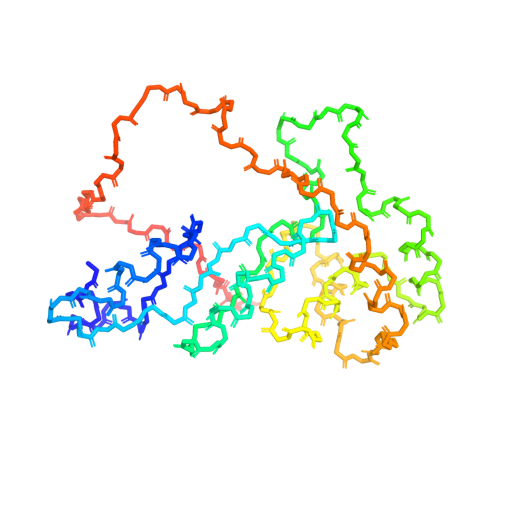-9.795 -6.971 -17.588 1.00 94.56 121 VAL A O 1
ATOM 962 N N . THR A 1 122 ? -7.762 -6.127 -17.187 1.00 96.94 122 THR A N 1
ATOM 963 C CA . THR A 1 122 ? -7.024 -7.019 -18.084 1.00 96.94 122 THR A CA 1
ATOM 964 C C . THR A 1 122 ? -6.682 -8.310 -17.331 1.00 96.94 122 THR A C 1
ATOM 966 O O . THR A 1 122 ? -5.904 -8.224 -16.372 1.00 96.94 122 THR A O 1
ATOM 969 N N . PRO A 1 123 ? -7.187 -9.491 -17.744 1.00 97.31 123 PRO A N 1
ATOM 970 C CA . PRO A 1 123 ? -6.996 -10.746 -17.008 1.00 97.31 123 PRO A CA 1
ATOM 971 C C . PRO A 1 123 ? -5.529 -11.097 -16.742 1.00 97.31 123 PRO A C 1
ATOM 973 O O . PRO A 1 123 ? -5.173 -11.414 -15.610 1.00 97.31 123 PRO A O 1
ATOM 976 N N . ALA A 1 124 ? -4.655 -10.939 -17.742 1.00 97.88 124 ALA A N 1
ATOM 977 C CA . ALA A 1 124 ? -3.221 -11.197 -17.593 1.00 97.88 124 ALA A CA 1
ATOM 978 C C . ALA A 1 124 ? -2.587 -10.360 -16.465 1.00 97.88 124 ALA A C 1
ATOM 980 O O . ALA A 1 124 ? -1.859 -10.894 -15.636 1.00 97.88 124 ALA A O 1
ATOM 981 N N . ARG A 1 125 ? -2.946 -9.072 -16.360 1.00 96.81 125 ARG A N 1
ATOM 982 C CA . ARG A 1 125 ? -2.468 -8.185 -15.284 1.00 96.81 125 ARG A CA 1
ATOM 983 C C . ARG A 1 125 ? -3.035 -8.569 -13.916 1.00 96.81 125 ARG A C 1
ATOM 985 O O . ARG A 1 125 ? -2.366 -8.378 -12.912 1.00 96.81 125 ARG A O 1
ATOM 992 N N . VAL A 1 126 ? -4.266 -9.087 -13.850 1.00 96.62 126 VAL A N 1
ATOM 993 C CA . VAL A 1 126 ? -4.852 -9.566 -12.582 1.00 96.62 126 VAL A CA 1
ATOM 994 C C . VAL A 1 126 ? -4.056 -10.758 -12.048 1.00 96.62 126 VAL A C 1
ATOM 996 O O . VAL A 1 126 ? -3.705 -10.769 -10.870 1.00 96.62 126 VAL A O 1
ATOM 999 N N . VAL A 1 127 ? -3.721 -11.715 -12.920 1.00 97.81 127 VAL A N 1
ATOM 1000 C CA . VAL A 1 127 ? -2.875 -12.867 -12.572 1.00 97.81 127 VAL A CA 1
ATOM 1001 C C . VAL A 1 127 ? -1.453 -12.421 -12.217 1.00 97.81 127 VAL A C 1
ATOM 1003 O O . VAL A 1 127 ? -0.900 -12.866 -11.218 1.00 97.81 127 VAL A O 1
ATOM 1006 N N . GLU A 1 128 ? -0.872 -11.498 -12.979 1.00 97.75 128 GLU A N 1
ATOM 1007 C CA . GLU A 1 128 ? 0.470 -10.968 -12.711 1.00 97.75 128 GLU A CA 1
ATOM 1008 C C . GLU A 1 128 ? 0.559 -10.264 -11.344 1.00 97.75 128 GLU A C 1
ATOM 1010 O O . GLU A 1 128 ? 1.504 -10.491 -10.586 1.00 97.75 128 GLU A O 1
ATOM 1015 N N . ASN A 1 129 ? -0.443 -9.446 -10.999 1.00 98.00 129 ASN A N 1
ATOM 1016 C CA . ASN A 1 129 ? -0.452 -8.617 -9.790 1.00 98.00 129 ASN A CA 1
ATOM 1017 C C . ASN A 1 129 ? -0.468 -9.422 -8.480 1.00 98.00 129 ASN A C 1
ATOM 1019 O O . ASN A 1 129 ? -0.067 -8.887 -7.447 1.00 98.00 129 ASN A O 1
ATOM 1023 N N . ILE A 1 130 ? -0.934 -10.678 -8.491 1.00 97.31 130 ILE A N 1
ATOM 1024 C CA . ILE A 1 130 ? -0.936 -11.539 -7.294 1.00 97.31 130 ILE A CA 1
ATOM 1025 C C . ILE A 1 130 ? 0.370 -12.344 -7.144 1.00 97.31 130 ILE A C 1
ATOM 1027 O O . ILE A 1 130 ? 0.681 -12.815 -6.051 1.00 97.31 130 ILE A O 1
ATOM 1031 N N . GLN A 1 131 ? 1.185 -12.452 -8.200 1.00 97.75 131 GLN A N 1
ATOM 1032 C CA . GLN A 1 131 ? 2.471 -13.170 -8.214 1.00 97.75 131 GLN A CA 1
ATOM 1033 C C . GLN A 1 131 ? 3.614 -12.339 -7.599 1.00 97.75 131 GLN A C 1
ATOM 1035 O O . GLN A 1 131 ? 4.647 -12.085 -8.220 1.00 97.75 131 GLN A O 1
ATOM 1040 N N . VAL A 1 132 ? 3.399 -11.879 -6.365 1.00 98.19 132 VAL A N 1
ATOM 1041 C CA . VAL A 1 132 ? 4.297 -10.967 -5.632 1.00 98.19 132 VAL A CA 1
ATOM 1042 C C . VAL A 1 132 ? 4.809 -11.548 -4.315 1.00 98.19 132 VAL A C 1
ATOM 1044 O O . VAL A 1 132 ? 5.426 -10.848 -3.513 1.00 98.19 132 VAL A O 1
ATOM 1047 N N . PHE A 1 133 ? 4.534 -12.823 -4.053 1.00 97.69 133 PHE A N 1
ATOM 1048 C CA . PHE A 1 133 ? 4.911 -13.496 -2.806 1.00 97.69 133 PHE A CA 1
ATOM 1049 C C . PHE A 1 133 ? 6.122 -14.426 -2.952 1.00 97.69 133 PHE A C 1
ATOM 1051 O O . PHE A 1 133 ? 6.622 -14.921 -1.949 1.00 97.69 133 PHE A O 1
ATOM 1058 N N . ASP A 1 134 ? 6.617 -14.613 -4.174 1.00 97.00 134 ASP A N 1
ATOM 1059 C CA . ASP A 1 134 ? 7.717 -15.509 -4.547 1.00 97.00 134 ASP A CA 1
ATOM 1060 C C . ASP A 1 134 ? 9.079 -14.802 -4.696 1.00 97.00 134 ASP A C 1
ATOM 1062 O O . ASP A 1 134 ? 10.077 -15.441 -5.015 1.00 97.00 134 ASP A O 1
ATOM 1066 N N . PHE A 1 135 ? 9.146 -13.491 -4.452 1.00 98.12 135 PHE A N 1
ATOM 1067 C CA . PHE A 1 135 ? 10.390 -12.718 -4.454 1.00 98.12 135 PHE A CA 1
ATOM 1068 C C . PHE A 1 135 ? 10.409 -11.699 -3.314 1.00 98.12 135 PHE A C 1
ATOM 1070 O O . PHE A 1 135 ? 9.382 -11.435 -2.689 1.00 98.12 135 PHE A O 1
ATOM 1077 N N . LYS A 1 136 ? 11.577 -11.120 -3.020 1.00 98.25 136 LYS A N 1
ATOM 1078 C CA . LYS A 1 136 ? 11.753 -10.111 -1.970 1.00 98.25 136 LYS A CA 1
ATOM 1079 C C . LYS A 1 136 ? 12.705 -9.019 -2.457 1.00 98.25 136 LYS A C 1
ATOM 1081 O O . LYS A 1 136 ? 13.797 -9.328 -2.916 1.00 98.25 136 LYS A O 1
ATOM 1086 N N . LEU A 1 137 ? 12.293 -7.764 -2.310 1.00 98.50 137 LEU A N 1
ATOM 1087 C CA . LEU A 1 137 ? 13.150 -6.594 -2.482 1.00 98.50 137 LEU A CA 1
ATOM 1088 C C . LEU A 1 137 ? 14.154 -6.527 -1.332 1.00 98.50 137 LEU A C 1
ATOM 1090 O O . LEU A 1 137 ? 13.769 -6.744 -0.175 1.00 98.50 137 LEU A O 1
ATOM 1094 N N . SER A 1 138 ? 15.407 -6.205 -1.641 1.00 98.44 138 SER A N 1
ATOM 1095 C CA . SER A 1 138 ? 16.420 -5.955 -0.616 1.00 98.44 138 SER A CA 1
ATOM 1096 C C . SER A 1 138 ? 16.088 -4.699 0.195 1.00 98.44 138 SER A C 1
ATOM 1098 O O . SER A 1 138 ? 15.219 -3.898 -0.180 1.00 98.44 138 SER A O 1
ATOM 1100 N N . ASP A 1 139 ? 16.768 -4.520 1.324 1.00 97.94 139 ASP A N 1
ATOM 1101 C CA . ASP A 1 139 ? 16.567 -3.341 2.165 1.00 97.94 139 ASP A CA 1
ATOM 1102 C C . ASP A 1 139 ? 17.054 -2.075 1.439 1.00 97.94 139 ASP A C 1
ATOM 1104 O O . ASP A 1 139 ? 16.391 -1.040 1.492 1.00 97.94 139 ASP A O 1
ATOM 1108 N N . GLU A 1 140 ? 18.131 -2.178 0.653 1.00 98.31 140 GLU A N 1
ATOM 1109 C CA . GLU A 1 140 ? 18.647 -1.096 -0.193 1.00 98.31 140 GLU A CA 1
ATOM 1110 C C . GLU A 1 140 ? 17.676 -0.744 -1.326 1.00 98.31 140 GLU A C 1
ATOM 1112 O O . GLU A 1 140 ? 17.441 0.433 -1.600 1.00 98.31 140 GLU A O 1
ATOM 1117 N N . GLU A 1 141 ? 17.077 -1.743 -1.980 1.00 98.44 141 GLU A N 1
ATOM 1118 C CA . GLU A 1 141 ? 16.068 -1.532 -3.026 1.00 98.44 141 GLU A CA 1
ATOM 1119 C C . GLU A 1 141 ? 14.809 -0.884 -2.450 1.00 98.44 141 GLU A C 1
ATOM 1121 O O . GLU A 1 141 ? 14.276 0.071 -3.017 1.00 98.44 141 GLU A O 1
ATOM 1126 N N . THR A 1 142 ? 14.364 -1.362 -1.287 1.00 98.06 142 THR A N 1
ATOM 1127 C CA . THR A 1 142 ? 13.229 -0.790 -0.557 1.00 98.06 142 THR A CA 1
ATOM 1128 C C . THR A 1 142 ? 13.507 0.667 -0.186 1.00 98.06 142 THR A C 1
ATOM 1130 O O . THR A 1 142 ? 12.681 1.533 -0.475 1.00 98.06 142 THR A O 1
ATOM 1133 N N . ALA A 1 143 ? 14.675 0.964 0.392 1.00 97.94 143 ALA A N 1
ATOM 1134 C CA . ALA A 1 143 ? 15.083 2.322 0.749 1.00 97.94 143 ALA A CA 1
ATOM 1135 C C . ALA A 1 143 ? 15.183 3.235 -0.483 1.00 97.94 143 ALA A C 1
ATOM 1137 O O . ALA A 1 143 ? 14.692 4.365 -0.460 1.00 97.94 143 ALA A O 1
ATOM 1138 N N . THR A 1 144 ? 15.739 2.721 -1.583 1.00 98.12 144 THR A N 1
ATOM 1139 C CA . THR A 1 144 ? 15.822 3.428 -2.868 1.00 98.12 144 THR A CA 1
ATOM 1140 C C . THR A 1 144 ? 14.434 3.824 -3.355 1.00 98.12 144 THR A C 1
ATOM 1142 O O . THR A 1 144 ? 14.203 4.997 -3.626 1.00 98.12 144 THR A O 1
ATOM 1145 N N . ILE A 1 145 ? 13.480 2.892 -3.411 1.00 98.00 145 ILE A N 1
ATOM 1146 C CA . ILE A 1 145 ? 12.131 3.200 -3.900 1.00 98.00 145 ILE A CA 1
ATOM 1147 C C . ILE A 1 145 ? 11.404 4.177 -2.959 1.00 98.00 145 ILE A C 1
ATOM 1149 O O . ILE A 1 145 ? 10.689 5.065 -3.424 1.00 98.00 145 ILE A O 1
ATOM 1153 N N . LEU A 1 146 ? 11.588 4.062 -1.639 1.00 97.75 146 LEU A N 1
ATOM 1154 C CA . LEU A 1 146 ? 10.991 4.997 -0.676 1.00 97.75 146 LEU A CA 1
ATOM 1155 C C . LEU A 1 146 ? 11.572 6.416 -0.781 1.00 97.75 146 LEU A C 1
ATOM 1157 O O . LEU A 1 146 ? 10.852 7.385 -0.539 1.00 97.75 146 LEU A O 1
ATOM 1161 N N . SER A 1 147 ? 12.828 6.559 -1.214 1.00 98.06 147 SER A N 1
ATOM 1162 C CA . SER A 1 147 ? 13.450 7.869 -1.456 1.00 98.06 147 SER A CA 1
ATOM 1163 C C . SER A 1 147 ? 12.773 8.680 -2.567 1.00 98.06 147 SER A C 1
ATOM 1165 O O . SER A 1 147 ? 12.935 9.897 -2.619 1.00 98.06 147 SER A O 1
ATOM 1167 N N . PHE A 1 148 ? 11.952 8.049 -3.416 1.00 97.75 148 PHE A N 1
ATOM 1168 C CA . PHE A 1 148 ? 11.211 8.740 -4.478 1.00 97.75 148 PHE A CA 1
ATOM 1169 C C . PHE A 1 148 ? 10.058 9.597 -3.947 1.00 97.75 148 PHE A C 1
ATOM 1171 O O . PHE A 1 148 ? 9.361 10.255 -4.729 1.00 97.75 148 PHE A O 1
ATOM 1178 N N . ASN A 1 149 ? 9.818 9.583 -2.633 1.00 97.75 149 ASN A N 1
ATOM 1179 C CA . ASN A 1 149 ? 8.757 10.361 -2.031 1.00 97.75 149 ASN A CA 1
ATOM 1180 C C . ASN A 1 149 ? 8.889 11.845 -2.387 1.00 97.75 149 ASN A C 1
ATOM 1182 O O . ASN A 1 149 ? 9.875 12.504 -2.074 1.00 97.75 149 ASN A O 1
ATOM 1186 N N . ARG A 1 150 ? 7.823 12.393 -2.963 1.00 96.88 150 ARG A N 1
ATOM 1187 C CA . ARG A 1 150 ? 7.716 13.819 -3.300 1.00 96.88 150 ARG A CA 1
ATOM 1188 C C . ARG A 1 150 ? 6.357 14.400 -2.938 1.00 96.88 150 ARG A C 1
ATOM 1190 O O . ARG A 1 150 ? 5.961 15.438 -3.456 1.00 96.88 150 ARG A O 1
ATOM 1197 N N . ASN A 1 151 ? 5.625 13.707 -2.064 1.00 96.44 151 ASN A N 1
ATOM 1198 C CA . ASN A 1 151 ? 4.273 14.061 -1.635 1.00 96.44 151 ASN A CA 1
ATOM 1199 C C . ASN A 1 151 ? 3.291 14.289 -2.804 1.00 96.44 151 ASN A C 1
ATOM 1201 O O . ASN A 1 151 ? 2.332 15.051 -2.671 1.00 96.44 151 ASN A O 1
ATOM 1205 N N . TRP A 1 152 ? 3.516 13.629 -3.944 1.00 95.56 152 TRP A N 1
ATOM 1206 C CA . TRP A 1 152 ? 2.669 13.769 -5.127 1.00 95.56 152 TRP A CA 1
ATOM 1207 C C . TRP A 1 152 ? 1.430 12.889 -4.985 1.00 95.56 152 TRP A C 1
ATOM 1209 O O . TRP A 1 152 ? 1.545 11.709 -4.672 1.00 95.56 152 TRP A O 1
ATOM 1219 N N . ARG A 1 153 ? 0.245 13.456 -5.215 1.00 94.50 153 ARG A N 1
ATOM 1220 C CA . ARG A 1 153 ? -1.039 12.751 -5.126 1.00 94.50 153 ARG A CA 1
ATOM 1221 C C . ARG A 1 153 ? -1.653 12.638 -6.515 1.00 94.50 153 ARG A C 1
ATOM 1223 O O . ARG A 1 153 ? -2.050 13.652 -7.083 1.00 94.50 153 ARG A O 1
ATOM 1230 N N . ALA A 1 154 ? -1.797 11.417 -7.014 1.00 90.06 154 ALA A N 1
ATOM 1231 C CA . ALA A 1 154 ? -2.619 11.104 -8.175 1.00 90.06 154 ALA A CA 1
ATOM 1232 C C . ALA A 1 154 ? -4.103 11.411 -7.906 1.00 90.06 154 ALA A C 1
ATOM 1234 O O . ALA A 1 154 ? -4.828 11.816 -8.813 1.00 90.06 154 ALA A O 1
ATOM 1235 N N . CYS A 1 155 ? -4.571 11.247 -6.664 1.00 85.44 155 CYS A N 1
ATOM 1236 C CA . CYS A 1 155 ? -5.964 11.469 -6.267 1.00 85.44 155 CYS A CA 1
ATOM 1237 C C . CYS A 1 155 ? -6.147 12.789 -5.492 1.00 85.44 155 CYS A C 1
ATOM 1239 O O . CYS A 1 155 ? -6.569 12.795 -4.332 1.00 85.44 155 CYS A O 1
ATOM 1241 N N . ASN A 1 156 ? -5.832 13.929 -6.117 1.00 75.56 156 ASN A N 1
ATOM 1242 C CA . ASN A 1 156 ? -6.032 15.238 -5.493 1.00 75.56 156 ASN A CA 1
ATOM 1243 C C . ASN A 1 156 ? -7.517 15.662 -5.514 1.00 75.56 156 ASN A C 1
ATOM 1245 O O . ASN A 1 156 ? -8.124 15.809 -6.571 1.00 75.56 156 ASN A O 1
ATOM 1249 N N . LYS A 1 157 ? -8.104 15.894 -4.333 1.00 57.22 157 LYS A N 1
ATOM 1250 C CA . LYS A 1 157 ? -9.512 16.309 -4.177 1.00 57.22 157 LYS A CA 1
ATOM 1251 C C . LYS A 1 157 ? -9.777 17.778 -4.527 1.00 57.22 157 LYS A C 1
ATOM 1253 O O . LYS A 1 157 ? -10.937 18.138 -4.697 1.00 57.22 157 LYS A O 1
ATOM 1258 N N . ALA A 1 158 ? -8.744 18.618 -4.644 1.00 47.50 158 ALA A N 1
ATOM 1259 C CA . ALA A 1 158 ? -8.912 20.058 -4.873 1.00 47.50 158 ALA A CA 1
ATOM 1260 C C . ALA A 1 158 ? -9.584 20.411 -6.217 1.00 47.50 158 ALA A C 1
ATOM 1262 O O . ALA A 1 158 ? -10.119 21.503 -6.354 1.00 47.50 158 ALA A O 1
ATOM 1263 N N . LEU A 1 159 ? -9.611 19.492 -7.187 1.00 38.84 159 LEU A N 1
ATOM 1264 C CA . LEU A 1 159 ? -10.247 19.706 -8.495 1.00 38.84 159 LEU A CA 1
ATOM 1265 C C . LEU A 1 159 ? -11.692 19.184 -8.585 1.00 38.84 159 LEU A C 1
ATOM 1267 O O . LEU A 1 159 ? -12.331 19.337 -9.622 1.00 38.84 159 LEU A O 1
ATOM 1271 N N . HIS A 1 160 ? -12.225 18.583 -7.515 1.00 44.53 160 HIS A N 1
ATOM 1272 C CA . HIS A 1 160 ? -13.543 17.936 -7.535 1.00 44.53 160 HIS A CA 1
ATOM 1273 C C . HIS A 1 160 ? -14.529 18.482 -6.499 1.00 44.53 160 HIS A C 1
ATOM 1275 O O . HIS A 1 160 ? -15.567 17.867 -6.261 1.00 44.53 160 HIS A O 1
ATOM 1281 N N . SER A 1 161 ? -14.274 19.662 -5.926 1.00 33.69 161 SER A N 1
ATOM 1282 C CA . SER A 1 161 ? -15.310 20.429 -5.226 1.00 33.69 161 SER A CA 1
ATOM 1283 C C . SER A 1 161 ? -16.275 21.081 -6.226 1.00 33.69 161 SER A C 1
ATOM 1285 O O . SER A 1 161 ? -16.413 22.300 -6.269 1.00 33.69 161 SER A O 1
ATOM 1287 N N . PHE A 1 162 ? -16.964 20.269 -7.027 1.00 31.12 162 PHE A N 1
ATOM 1288 C CA . PHE A 1 162 ? -18.280 20.651 -7.519 1.00 31.12 162 PHE A CA 1
ATOM 1289 C C . PHE A 1 162 ? -19.265 20.361 -6.385 1.00 31.12 162 PHE A C 1
ATOM 1291 O O . PHE A 1 162 ? -19.537 19.206 -6.079 1.00 31.12 162 PHE A O 1
ATOM 1298 N N . GLY A 1 163 ? -19.684 21.441 -5.717 1.00 33.62 163 GLY A N 1
ATOM 1299 C CA . GLY A 1 163 ? -20.842 21.573 -4.826 1.00 33.62 163 GLY A CA 1
ATOM 1300 C C . GLY A 1 163 ? -21.295 20.335 -4.049 1.00 33.62 163 GLY A C 1
ATOM 1301 O O . GLY A 1 163 ? -22.024 19.497 -4.568 1.00 33.62 163 GLY A O 1
ATOM 1302 N N . GLY A 1 164 ? -20.977 20.281 -2.757 1.00 27.81 164 GLY A N 1
ATOM 1303 C CA . GLY A 1 164 ? -21.603 19.312 -1.864 1.00 27.81 164 GLY A CA 1
ATOM 1304 C C . GLY A 1 164 ? -21.046 19.374 -0.455 1.00 27.81 164 GLY A C 1
ATOM 1305 O O . GLY A 1 164 ? -19.922 18.955 -0.196 1.00 27.81 164 GLY A O 1
ATOM 1306 N N . THR A 1 165 ? -21.859 19.908 0.447 1.00 28.38 165 THR A N 1
ATOM 1307 C CA . THR A 1 165 ? -21.781 19.799 1.904 1.00 28.38 165 THR A CA 1
ATOM 1308 C C . THR A 1 165 ? -21.311 18.413 2.348 1.00 28.38 165 T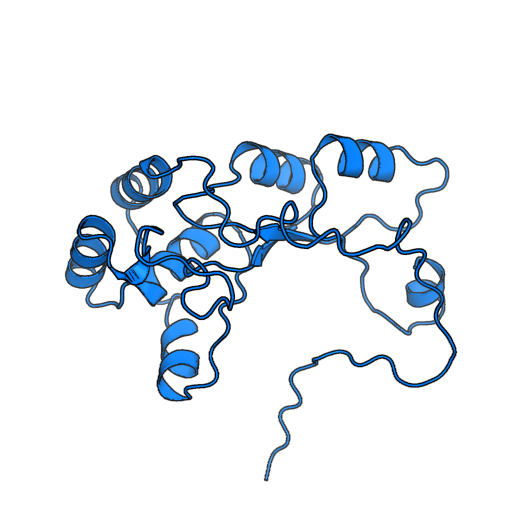HR A C 1
ATOM 1310 O O . THR A 1 165 ? -21.619 17.409 1.711 1.00 28.38 165 THR A O 1
ATOM 1313 N N . SER A 1 166 ? -20.578 18.373 3.464 1.00 29.06 166 SER A N 1
ATOM 1314 C CA . SER A 1 166 ? -20.215 17.168 4.222 1.00 29.06 166 SER A CA 1
ATOM 1315 C C . SER A 1 166 ? -21.141 15.978 3.940 1.00 29.06 166 SER A C 1
ATOM 1317 O O . SER A 1 166 ? -22.310 16.022 4.321 1.00 29.06 166 SER A O 1
ATOM 1319 N N . LEU A 1 167 ? -20.615 14.933 3.292 1.00 28.25 167 LEU A N 1
ATOM 1320 C CA . LEU A 1 167 ? -21.298 13.656 3.079 1.00 28.25 167 LEU A CA 1
ATOM 1321 C C . LEU A 1 167 ? -21.679 13.048 4.440 1.00 28.25 167 LEU A C 1
ATOM 1323 O O . LEU A 1 167 ? -20.929 12.271 5.032 1.00 28.25 167 LEU A O 1
ATOM 1327 N N . GLN A 1 168 ? -22.849 13.421 4.956 1.00 25.44 168 GLN A N 1
ATOM 1328 C CA . GLN A 1 168 ? -23.586 12.577 5.876 1.00 25.44 168 GLN A CA 1
ATOM 1329 C C . GLN A 1 168 ? -24.102 11.401 5.049 1.00 25.44 168 GLN A C 1
ATOM 1331 O O . GLN A 1 168 ? -24.832 11.572 4.077 1.00 25.44 168 GLN A O 1
ATOM 1336 N N . PHE A 1 169 ? -23.660 10.197 5.402 1.00 27.56 169 PHE A N 1
ATOM 1337 C CA . PHE A 1 169 ? -24.178 8.968 4.817 1.00 27.56 169 PHE A CA 1
ATOM 1338 C C . PHE A 1 169 ? -25.632 8.779 5.264 1.00 27.56 169 PHE A C 1
ATOM 1340 O O . PHE A 1 169 ? -25.886 8.241 6.341 1.00 27.56 169 PHE A O 1
ATOM 1347 N N . GLU A 1 170 ? -26.584 9.208 4.441 1.00 23.75 170 GLU A N 1
ATOM 1348 C CA . GLU A 1 170 ? -27.988 8.836 4.583 1.00 23.75 170 GLU A CA 1
ATOM 1349 C C . GLU A 1 170 ? -28.215 7.510 3.843 1.00 23.75 170 GLU A C 1
ATOM 1351 O O . GLU A 1 170 ? -28.284 7.443 2.615 1.00 23.75 170 GLU A O 1
ATOM 1356 N N . ILE A 1 171 ? -28.272 6.409 4.597 1.00 36.25 171 ILE A N 1
ATOM 1357 C CA . ILE A 1 171 ? -28.587 5.085 4.053 1.00 36.25 171 ILE A CA 1
ATOM 1358 C C . ILE A 1 171 ? -30.102 5.028 3.837 1.00 36.25 171 ILE A C 1
ATOM 1360 O O . ILE A 1 171 ? -30.853 4.589 4.709 1.00 36.25 171 ILE A O 1
ATOM 1364 N N . LYS A 1 172 ? -30.574 5.437 2.654 1.00 27.77 172 LYS A N 1
ATOM 1365 C CA . LYS A 1 172 ? -31.898 5.002 2.195 1.00 27.77 172 LYS A CA 1
ATOM 1366 C C . LYS A 1 172 ? -31.831 3.499 1.942 1.00 27.77 172 LYS A C 1
ATOM 1368 O O . LYS A 1 172 ? -31.027 3.019 1.146 1.00 27.77 172 LYS A O 1
ATOM 1373 N N . LYS A 1 173 ? -32.668 2.748 2.664 1.00 35.97 173 LYS A N 1
ATOM 1374 C CA . LYS A 1 173 ? -32.869 1.300 2.526 1.00 35.97 173 LYS A CA 1
ATOM 1375 C C . LYS A 1 173 ? -33.215 0.942 1.073 1.00 35.97 173 LYS A C 1
ATOM 1377 O O . LYS A 1 173 ? -34.392 0.907 0.734 1.00 35.97 173 LYS A O 1
ATOM 1382 N N . LYS A 1 174 ? -32.218 0.689 0.221 1.00 34.62 174 LYS A N 1
ATOM 1383 C CA . LYS A 1 174 ? -32.254 -0.226 -0.938 1.00 34.62 174 LYS A CA 1
ATOM 1384 C C . LYS A 1 174 ? -30.915 -0.160 -1.682 1.00 34.62 174 LYS A C 1
ATOM 1386 O O . LYS A 1 174 ? -30.528 0.887 -2.178 1.00 34.62 174 LYS A O 1
ATOM 1391 N N . LYS A 1 175 ? -30.263 -1.325 -1.775 1.00 30.62 175 LYS A N 1
ATOM 1392 C CA . LYS A 1 175 ? -29.026 -1.624 -2.520 1.00 30.62 175 LYS A CA 1
ATOM 1393 C C . LYS A 1 175 ? -27.777 -0.866 -2.058 1.00 30.62 175 LYS A C 1
ATOM 1395 O O . LYS A 1 175 ? -27.349 0.122 -2.640 1.00 30.62 175 LYS A O 1
ATOM 1400 N N . VAL A 1 176 ? -27.119 -1.447 -1.059 1.00 30.33 176 VAL A N 1
ATOM 1401 C CA . VAL A 1 176 ? -25.678 -1.276 -0.873 1.00 30.33 176 VAL A CA 1
ATOM 1402 C C . VAL A 1 176 ? -24.987 -2.002 -2.032 1.00 30.33 176 VAL A C 1
ATOM 1404 O O . VAL A 1 176 ? -24.994 -3.229 -2.082 1.00 30.33 176 VAL A O 1
ATOM 1407 N N . SER A 1 177 ? -24.425 -1.252 -2.980 1.00 23.91 177 SER A N 1
ATOM 1408 C CA . SER A 1 177 ? -23.443 -1.797 -3.920 1.00 23.91 177 SER A CA 1
ATOM 1409 C C . SER A 1 177 ? -22.107 -1.891 -3.189 1.00 23.91 177 SER A C 1
ATOM 1411 O O . SER A 1 177 ? -21.325 -0.943 -3.147 1.00 23.91 177 SER A O 1
ATOM 1413 N N . LEU A 1 178 ? -21.883 -3.026 -2.528 1.00 28.66 178 LEU A N 1
ATOM 1414 C CA . LEU A 1 178 ? -20.534 -3.488 -2.242 1.00 28.66 178 LEU A CA 1
ATOM 1415 C C . LEU A 1 178 ? -20.018 -4.089 -3.553 1.00 28.66 178 LEU A C 1
ATOM 1417 O O . LEU A 1 178 ? -20.570 -5.085 -4.017 1.00 28.66 178 LEU A O 1
ATOM 1421 N N . TYR A 1 179 ? -18.946 -3.539 -4.125 1.00 25.05 179 TYR A N 1
ATOM 1422 C CA . TYR A 1 179 ? -18.102 -4.318 -5.034 1.00 25.05 179 TYR A CA 1
ATOM 1423 C C . TYR A 1 179 ? -17.407 -5.398 -4.194 1.00 25.05 179 TYR A C 1
ATOM 1425 O O . TYR A 1 179 ? -16.297 -5.227 -3.698 1.00 25.05 179 TYR A O 1
ATOM 1433 N N . SER A 1 180 ? -18.139 -6.483 -3.957 1.00 27.89 180 SER A N 1
ATOM 1434 C CA . SER A 1 180 ? -17.637 -7.749 -3.454 1.00 27.89 180 SER A CA 1
ATOM 1435 C C . SER A 1 180 ? -17.349 -8.628 -4.666 1.00 27.89 180 SER A C 1
ATOM 1437 O O . SER A 1 180 ? -18.183 -8.760 -5.560 1.00 27.89 180 SER A O 1
ATOM 1439 N N . PHE A 1 181 ? -16.141 -9.180 -4.708 1.00 30.08 181 PHE A N 1
ATOM 1440 C CA . PHE A 1 181 ? -15.710 -10.192 -5.662 1.00 30.08 181 PHE A CA 1
ATOM 1441 C C . PHE A 1 181 ? -16.646 -11.407 -5.520 1.00 30.08 181 PHE A C 1
ATOM 1443 O O . PHE A 1 181 ? -16.498 -12.201 -4.594 1.00 30.08 181 PHE A O 1
ATOM 1450 N N . MET A 1 182 ? -17.644 -11.538 -6.395 1.00 26.02 182 MET A N 1
ATOM 1451 C CA . MET A 1 182 ? -18.359 -12.800 -6.558 1.00 26.02 182 MET A CA 1
ATOM 1452 C C . MET A 1 182 ? -17.585 -13.644 -7.565 1.00 26.02 182 MET A C 1
ATOM 1454 O O . MET A 1 182 ? -17.680 -13.431 -8.769 1.00 26.02 182 MET A O 1
ATOM 1458 N N . LEU A 1 183 ? -16.829 -14.616 -7.053 1.00 34.53 183 LEU A N 1
ATOM 1459 C CA . LEU A 1 183 ? -16.573 -15.848 -7.789 1.00 34.53 183 LEU A CA 1
ATOM 1460 C C . LEU A 1 183 ? -17.942 -16.496 -8.033 1.00 34.53 183 LEU A C 1
ATOM 1462 O O . LEU A 1 183 ? -18.587 -16.959 -7.094 1.00 34.53 183 LEU A O 1
ATOM 1466 N N . HIS A 1 184 ? -18.419 -16.460 -9.271 1.00 29.67 184 HIS A N 1
ATOM 1467 C CA . HIS A 1 184 ? -19.418 -17.409 -9.742 1.00 29.67 184 HIS A CA 1
ATOM 1468 C C . HIS A 1 184 ? -18.679 -18.435 -10.589 1.00 29.67 184 HIS A C 1
ATOM 1470 O O . HIS A 1 184 ? -18.125 -18.099 -11.632 1.00 29.67 184 HIS A O 1
ATOM 1476 N N . ASN A 1 185 ? -18.651 -19.666 -10.080 1.00 30.48 185 ASN A N 1
ATOM 1477 C CA . ASN A 1 185 ? -18.383 -20.851 -10.877 1.00 30.48 185 ASN A CA 1
ATOM 1478 C C . ASN A 1 185 ? -19.476 -20.967 -11.947 1.00 30.48 185 ASN A C 1
ATOM 1480 O O . ASN A 1 185 ? -20.665 -20.965 -11.613 1.00 30.48 185 ASN A O 1
ATOM 1484 N N . GLN A 1 186 ? -19.054 -21.106 -13.196 1.00 39.28 186 GLN A N 1
ATOM 1485 C CA . GLN A 1 186 ? -19.677 -21.998 -14.167 1.00 39.28 186 GLN A CA 1
ATOM 1486 C C . GLN A 1 186 ? -18.577 -22.896 -14.714 1.00 39.28 186 GLN A C 1
ATOM 1488 O O . GLN A 1 186 ? -17.452 -22.373 -14.894 1.00 39.28 186 GLN A O 1
#

Mean predicted aligned error: 8.25 Å

Solvent-accessible surface area (backbone atoms only — not comparable to full-atom values): 11590 Å² total; per-residue (Å²): 113,71,63,39,46,76,70,66,77,37,95,76,51,66,48,62,74,69,53,68,67,58,49,48,56,56,71,67,37,85,87,66,85,72,77,53,53,29,41,36,32,78,28,29,46,39,25,58,51,60,71,57,50,55,52,32,51,77,71,70,19,42,39,33,24,34,50,36,63,50,50,78,87,43,94,82,64,53,93,86,55,83,54,62,66,69,32,66,68,47,42,52,53,10,56,76,68,75,47,48,35,63,31,49,47,52,31,56,36,52,79,68,70,26,46,76,57,77,88,69,89,50,67,70,56,52,58,50,62,67,69,39,80,88,67,80,79,50,70,67,55,50,52,54,48,51,66,53,46,68,75,53,64,80,82,62,64,88,84,61,77,71,82,78,75,83,86,72,87,77,81,69,95,71,79,86,83,70,94,64,90,74,86,74,88,128

Sequence (186 aa):
MKELVDAGLVKALGISNFNHFQIERLLNKPGLKYKPVTNQVECHPYLTQEKLIQYCHSKGITITAYSPLGSPDRPWAKPEDPSLLEDPKIKEIAAKHKKTAAQVLIRLHTQRNVIVIPKSVTPARVVENIQVFDFKLSDEETATILSFNRNWRACNKALHSFGGTSLQFEIKKKKVSLYSFMLHNQ

Radius of gyration: 18.41 Å; Cα contacts (8 Å, |Δi|>4): 211; chains: 1; bounding box: 52×44×44 Å

Secondary structure (DSSP, 8-state):
-HHHHHTTS-S---EES--HHHHHHHHT-TT--S--SEEEEE-BTTB--HHHHHHHHHTT-EEEEESTT--TT-TT--TTS--GGG-HHHHHHHHHHT--HHHHHHHHHHHTTEEE-----SHHHHHHHH--SS----HHHHHHHHTT-----SS-GGG--SS---------SS------------

Foldseek 3Di:
DVVCCVVVVDVFAAAEPDDLVRLVCLVPDPPNPHRHQEYEYADELQAHCVVVCVSCVVVNHAYEHDCLQLPPVDPPDDPPDDGQQPPVLLCVQCVVFVAGSLLSSLLLQVVSRHHYDDDDPDPVVVVRNVPNPPDHDDPVSSVVSNVSHPNDDSDDCPVPPPDDDDPPPDDDPDDDPDPDDDPDDD

Organism: Aotus nancymaae (NCBI:txid37293)

pLDDT: mean 86.15, std 23.98, range [23.75, 98.69]

Nearest PDB structures (foldseek):
  4jii-assembly1_X  TM=9.986E-01  e=1.209E-25  Homo sapiens
  6y1p-assembly1_A  TM=9.948E-01  e=1.186E-23  Homo sapiens
  8a4n-assembly1_A  TM=9.978E-01  e=1.617E-23  Homo sapiens
  2pdx-assembly1_A  TM=9.957E-01  e=2.825E-23  Homo sapiens
  2pdw-assembly1_A  TM=9.980E-01  e=5.249E-23  Homo sapiens

InterPro domains:
  IPR018170 Aldo/keto reductase, conserved site [PS00062] (1-18)
  IPR020471 Aldo-keto reductase [PR00069] (1-18)
  IPR020471 Aldo-keto reductase [PR00069] (37-66)
  IPR020471 Aldo-keto reductase [PR00069] (84-108)
  IPR020471 Aldo-keto reductase [PTHR11732] (1-153)
  IPR023210 NADP-dependent oxidoreductase domain [PF00248] (1-148)
  IPR036812 NAD(P)-dependent oxidoreductase domain superfamily [G3DSA:3.20.20.100] (1-168)
  IPR036812 NAD(P)-dependent oxidoreductase domain superfamily [SSF51430] (1-156)